Protein AF-A0A7J2NTS2-F1 (afdb_monomer_lite)

pLDDT: mean 82.03, std 22.34, range [27.05, 97.88]

Foldseek 3Di:
DAPQVLLVQCLVQVVVVPVVSNCVSFAAKDWALWKWKAAFQKIWTATNWPCSVPPDPVFDDDQQWTFDDPVRLVPGDGDMDGNVVAPADDFAALVCQLVGVNLCRRHPPCSNVSSVSLVVVLCVPPVDRTAEGEHEDDGDNGIIMAIWMFHHNPPHTYTYSDDPVPCVCVVPPPPPDDDDDPDPDDPDDDDD

Radius of gyration: 16.97 Å; chains: 1; bounding box: 33×40×47 Å

Secondary structure (DSSP, 8-state):
--HHHHHHHHHHHHHHT-HHHHHHHHSS-EEEEEEEEEEETEEEEETT-HHHHT--TT--EETTEEE--HHHHHH--SEEEEGGGS--SSBPPHHHHHT-HHHHHHHGGGHHHHHHHHHHHHHHHH--S---EEE-PPPEEEEEEEEEEE--STT--EEES---TTGGGTTSSS-TT---------------

Sequence (192 aa):
MTARQIVEKRLEAVASGNEQLINGWLLNYFYTPDAVAYSGDEIKIVPNCKLLIDIDSDAELDRWGMVLTEEQYKQLEGKTFQRADLSINKGHTKQEAKGHPVWQAELGDLLGLCTEMVFAEGKRGYGSEKAMSICLGKRQEKPMLHAFVLGGLGGGSGLFDKCNLDSINIYSEQYDDLNYFDNEAYLVGAIS

Structure (mmCIF, N/CA/C/O backbone):
data_AF-A0A7J2NTS2-F1
#
_entry.id   AF-A0A7J2NTS2-F1
#
loop_
_atom_site.group_PDB
_atom_site.id
_atom_site.type_symbol
_atom_site.label_atom_id
_atom_site.label_alt_id
_atom_site.label_comp_id
_atom_site.label_asym_id
_atom_site.label_entity_id
_atom_site.label_seq_id
_atom_site.pdbx_PDB_ins_code
_atom_site.Cartn_x
_atom_site.Cartn_y
_atom_site.Cartn_z
_atom_site.occupancy
_atom_site.B_iso_or_equiv
_atom_site.auth_seq_id
_atom_site.auth_comp_id
_atom_site.auth_asym_id
_atom_site.auth_atom_id
_atom_site.pdbx_PDB_model_num
ATOM 1 N N . MET A 1 1 ? -0.591 -13.627 -1.753 1.00 90.19 1 MET A N 1
ATOM 2 C CA . MET A 1 1 ? 0.713 -12.967 -1.976 1.00 90.19 1 MET A CA 1
ATOM 3 C C . MET A 1 1 ? 0.597 -11.550 -1.462 1.00 90.19 1 MET A C 1
ATOM 5 O O . MET A 1 1 ? -0.408 -10.922 -1.769 1.00 90.19 1 MET A O 1
ATOM 9 N N . THR A 1 2 ? 1.561 -11.071 -0.682 1.00 94.81 2 THR A N 1
ATOM 10 C CA . THR A 1 2 ? 1.606 -9.660 -0.262 1.00 94.81 2 THR A CA 1
ATOM 11 C C . THR A 1 2 ? 1.860 -8.748 -1.466 1.00 94.81 2 THR A C 1
ATOM 13 O O . THR A 1 2 ? 2.353 -9.200 -2.505 1.00 94.81 2 THR A O 1
ATOM 16 N N . ALA A 1 3 ? 1.571 -7.457 -1.332 1.00 93.88 3 ALA A N 1
ATOM 17 C CA . ALA A 1 3 ? 1.871 -6.425 -2.315 1.00 93.88 3 ALA A CA 1
ATOM 18 C C . ALA A 1 3 ? 3.355 -6.454 -2.684 1.00 93.88 3 ALA A C 1
ATOM 20 O O . ALA A 1 3 ? 3.706 -6.399 -3.863 1.00 93.88 3 ALA A O 1
ATOM 21 N N . ARG A 1 4 ? 4.225 -6.654 -1.686 1.00 96.12 4 ARG A N 1
ATOM 22 C CA . ARG A 1 4 ? 5.660 -6.851 -1.893 1.00 96.12 4 ARG A CA 1
ATOM 23 C C . ARG A 1 4 ? 5.958 -8.029 -2.830 1.00 96.12 4 ARG A C 1
ATOM 25 O O . ARG A 1 4 ? 6.654 -7.843 -3.822 1.00 96.12 4 ARG A O 1
ATOM 32 N N . GLN A 1 5 ? 5.399 -9.210 -2.560 1.00 96.88 5 GLN A N 1
ATOM 33 C CA . GLN A 1 5 ? 5.611 -10.406 -3.390 1.00 96.88 5 GLN A CA 1
ATOM 34 C C . GLN A 1 5 ? 5.082 -10.224 -4.820 1.00 96.88 5 GLN A C 1
ATOM 36 O O . GLN A 1 5 ? 5.680 -10.705 -5.780 1.00 96.88 5 GLN A O 1
ATOM 41 N N . ILE A 1 6 ? 3.967 -9.510 -4.984 1.00 95.75 6 ILE A N 1
ATOM 42 C CA . ILE A 1 6 ? 3.424 -9.198 -6.312 1.00 95.75 6 ILE A CA 1
ATOM 43 C C . ILE A 1 6 ? 4.356 -8.241 -7.064 1.00 95.75 6 ILE A C 1
ATOM 45 O O . ILE A 1 6 ? 4.599 -8.428 -8.255 1.00 95.75 6 ILE A O 1
ATOM 49 N N . VAL A 1 7 ? 4.918 -7.239 -6.384 1.00 95.88 7 VAL A N 1
ATOM 50 C CA . VAL A 1 7 ? 5.919 -6.337 -6.972 1.00 95.88 7 VAL A CA 1
ATOM 51 C C . VAL A 1 7 ? 7.176 -7.099 -7.395 1.00 95.88 7 VAL A C 1
ATOM 53 O O . VAL A 1 7 ? 7.673 -6.854 -8.491 1.00 95.88 7 VAL A O 1
ATOM 56 N N . GLU A 1 8 ? 7.653 -8.058 -6.600 1.00 97.50 8 GLU A N 1
ATOM 57 C CA . GLU A 1 8 ? 8.767 -8.939 -6.989 1.00 97.50 8 GLU A CA 1
ATOM 58 C C . GLU A 1 8 ? 8.446 -9.694 -8.289 1.00 97.50 8 GLU A C 1
ATOM 60 O O . GLU A 1 8 ? 9.237 -9.664 -9.231 1.00 97.50 8 GLU A O 1
ATOM 65 N N . LYS A 1 9 ? 7.240 -10.268 -8.408 1.00 97.06 9 LYS A N 1
ATOM 66 C CA . LYS A 1 9 ? 6.790 -10.948 -9.636 1.00 97.06 9 LYS A CA 1
ATOM 67 C C . LYS A 1 9 ? 6.688 -10.015 -10.841 1.00 97.06 9 LYS A C 1
ATOM 69 O O . LYS A 1 9 ? 7.057 -10.407 -11.946 1.00 97.06 9 LYS A O 1
ATOM 74 N N . ARG A 1 10 ? 6.234 -8.773 -10.647 1.00 95.50 10 ARG A N 1
ATOM 75 C CA . ARG A 1 10 ? 6.209 -7.750 -11.708 1.00 95.50 10 ARG A CA 1
ATOM 76 C C . ARG A 1 10 ? 7.619 -7.409 -12.191 1.00 95.50 10 ARG A C 1
ATOM 78 O O . ARG A 1 10 ? 7.845 -7.354 -13.397 1.00 95.50 10 ARG A O 1
ATOM 85 N N . LEU A 1 11 ? 8.565 -7.235 -11.268 1.00 96.31 11 LEU A N 1
ATOM 86 C CA . LEU A 1 11 ? 9.967 -6.965 -11.599 1.00 96.31 11 LEU A CA 1
ATOM 87 C C . LEU A 1 11 ? 10.600 -8.139 -12.363 1.00 96.31 11 LEU A C 1
ATOM 89 O O . LEU A 1 11 ? 11.250 -7.916 -13.384 1.00 96.31 11 LEU A O 1
ATOM 93 N N . GLU A 1 12 ? 10.363 -9.379 -11.924 1.00 97.31 12 GLU A N 1
ATOM 94 C CA . GLU A 1 12 ? 10.791 -10.595 -12.634 1.00 97.31 12 GLU A CA 1
ATOM 95 C C . GLU A 1 12 ? 10.201 -10.666 -14.053 1.00 97.31 12 GLU A C 1
ATOM 97 O O . GLU A 1 12 ? 10.915 -10.969 -15.011 1.00 97.31 12 GLU A O 1
ATOM 102 N N . ALA A 1 13 ? 8.910 -10.350 -14.208 1.00 95.94 13 ALA A N 1
ATOM 103 C CA . ALA A 1 13 ? 8.236 -10.357 -15.501 1.00 95.94 13 ALA A CA 1
ATOM 104 C C . ALA A 1 13 ? 8.860 -9.343 -16.471 1.00 95.94 13 ALA A C 1
ATOM 106 O O . ALA A 1 13 ? 9.196 -9.713 -17.597 1.00 95.94 13 ALA 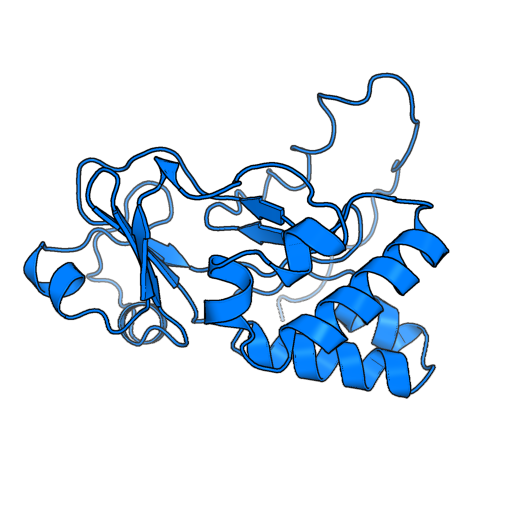A O 1
ATOM 107 N N . VAL A 1 14 ? 9.094 -8.102 -16.030 1.00 94.00 14 VAL A N 1
ATOM 108 C CA . VAL A 1 14 ? 9.755 -7.066 -16.846 1.00 94.00 14 VAL A CA 1
ATOM 109 C C . VAL A 1 14 ? 11.179 -7.473 -17.212 1.00 94.00 14 VAL A C 1
ATOM 111 O O . VAL A 1 14 ? 11.560 -7.380 -18.378 1.00 94.00 14 VAL A O 1
ATOM 114 N N . ALA A 1 15 ? 11.947 -8.005 -16.258 1.00 95.81 15 ALA A N 1
ATOM 115 C CA . ALA A 1 15 ? 13.311 -8.467 -16.510 1.00 95.81 15 ALA A CA 1
ATOM 116 C C . ALA A 1 15 ? 13.383 -9.621 -17.529 1.00 95.81 15 ALA A C 1
ATOM 118 O O . ALA A 1 15 ? 14.396 -9.774 -18.209 1.00 95.81 15 ALA A O 1
ATOM 119 N N . SER A 1 16 ? 12.319 -10.421 -17.660 1.00 96.81 16 SER A N 1
ATOM 120 C CA . SER A 1 16 ? 12.264 -11.526 -18.624 1.00 96.81 16 SER A CA 1
ATOM 121 C C . SER A 1 16 ? 12.100 -11.079 -20.082 1.00 96.81 16 SER A C 1
ATOM 123 O O . SER A 1 16 ? 12.388 -11.860 -20.988 1.00 96.81 16 SER A O 1
ATOM 125 N N . GLY A 1 17 ? 11.587 -9.865 -20.325 1.00 94.25 17 GLY A N 1
ATOM 126 C CA . GLY A 1 17 ? 11.215 -9.388 -21.663 1.00 94.25 17 GLY A CA 1
ATOM 127 C C . GLY A 1 17 ? 10.057 -10.158 -22.320 1.00 94.25 17 GLY A C 1
ATOM 128 O O . GLY A 1 17 ? 9.757 -9.935 -23.492 1.00 94.25 17 GLY A O 1
ATOM 129 N N . ASN A 1 18 ? 9.403 -11.077 -21.603 1.00 96.06 18 ASN A N 1
ATOM 130 C CA . ASN A 1 18 ? 8.262 -11.825 -22.114 1.00 96.06 18 ASN A CA 1
ATOM 131 C C . ASN A 1 18 ? 6.985 -10.987 -21.975 1.00 96.06 18 ASN A C 1
ATOM 133 O O . ASN A 1 18 ? 6.404 -10.904 -20.895 1.00 96.06 18 ASN A O 1
ATOM 137 N N . GLU A 1 19 ? 6.522 -10.411 -23.084 1.00 92.81 19 GLU A N 1
ATOM 138 C CA . GLU A 1 19 ? 5.346 -9.529 -23.119 1.00 92.81 19 GLU A CA 1
ATOM 139 C C . GLU A 1 19 ? 4.067 -10.179 -22.556 1.00 92.81 19 GLU A C 1
ATOM 141 O O . GLU A 1 19 ? 3.253 -9.499 -21.934 1.00 92.81 19 GLU A O 1
ATOM 146 N N . GLN A 1 20 ? 3.887 -11.500 -22.684 1.00 93.25 20 GLN A N 1
ATOM 147 C CA . GLN A 1 20 ? 2.733 -12.182 -22.085 1.00 93.25 20 GLN A CA 1
ATOM 148 C C . GLN A 1 20 ? 2.808 -12.177 -20.552 1.00 93.25 20 GLN A C 1
ATOM 150 O O . GLN A 1 20 ? 1.804 -11.916 -19.888 1.00 93.25 20 GLN A O 1
ATOM 155 N N . LEU A 1 21 ? 3.991 -12.439 -19.985 1.00 94.31 21 LEU A N 1
ATOM 156 C CA . LEU A 1 21 ? 4.201 -12.369 -18.536 1.00 94.31 21 LEU A CA 1
ATOM 157 C C . LEU A 1 21 ? 4.102 -10.930 -18.034 1.00 94.31 21 LEU A C 1
ATOM 159 O O . LEU A 1 21 ? 3.468 -10.693 -17.009 1.00 94.31 21 LEU A O 1
ATOM 163 N N . ILE A 1 22 ? 4.688 -9.979 -18.761 1.00 91.44 22 ILE A N 1
ATOM 164 C CA . ILE A 1 22 ? 4.617 -8.553 -18.432 1.00 91.44 22 ILE A CA 1
ATOM 165 C C . ILE A 1 22 ? 3.153 -8.129 -18.345 1.00 91.44 22 ILE A C 1
ATOM 167 O O . ILE A 1 22 ? 2.716 -7.666 -17.295 1.00 91.44 22 ILE A O 1
ATOM 171 N N . ASN A 1 23 ? 2.359 -8.383 -19.384 1.00 89.62 23 ASN A N 1
ATOM 172 C CA . ASN A 1 23 ? 0.942 -8.029 -19.383 1.00 89.62 23 ASN A CA 1
ATOM 173 C C . ASN A 1 23 ? 0.166 -8.752 -18.272 1.00 89.62 23 ASN A C 1
ATOM 175 O O . ASN A 1 23 ? -0.609 -8.120 -17.554 1.00 89.62 23 ASN A O 1
ATOM 179 N N . GLY A 1 24 ? 0.426 -10.046 -18.066 1.00 91.06 24 GLY A N 1
ATOM 180 C CA . GLY A 1 24 ? -0.227 -10.838 -17.022 1.00 91.06 24 GLY A CA 1
ATOM 181 C C . GLY A 1 24 ? 0.040 -10.340 -15.597 1.00 91.06 24 GLY A C 1
ATOM 182 O O . GLY A 1 24 ? -0.842 -10.425 -14.747 1.00 91.06 24 GLY A O 1
ATOM 183 N N . TRP A 1 25 ? 1.219 -9.787 -15.313 1.00 93.00 25 TRP A N 1
ATOM 184 C CA . TRP A 1 25 ? 1.552 -9.293 -13.972 1.00 93.00 25 TRP A CA 1
ATOM 185 C C . TRP A 1 25 ? 1.306 -7.796 -13.789 1.00 93.00 25 TRP A C 1
ATOM 187 O O . TRP A 1 25 ? 0.963 -7.361 -12.686 1.00 93.00 25 TRP A O 1
ATOM 197 N N . LEU A 1 26 ? 1.487 -6.992 -14.837 1.00 89.50 26 LEU A N 1
ATOM 198 C CA . LEU A 1 26 ? 1.427 -5.536 -14.740 1.00 89.50 26 LEU A CA 1
ATOM 199 C C . LEU A 1 26 ? 0.027 -4.983 -15.000 1.00 89.50 26 LEU A C 1
ATOM 201 O O . LEU A 1 26 ? -0.277 -3.927 -14.459 1.00 89.50 26 LEU A O 1
ATOM 205 N N . LEU A 1 27 ? -0.832 -5.654 -15.774 1.00 87.50 27 LEU A N 1
ATOM 206 C CA . LEU A 1 27 ? -2.171 -5.138 -16.104 1.00 87.50 27 LEU A CA 1
ATOM 207 C C . LEU A 1 27 ? -3.283 -5.676 -15.194 1.00 87.50 27 LEU A C 1
ATOM 209 O O . LEU A 1 27 ? -4.383 -5.133 -15.198 1.00 87.50 27 LEU A O 1
ATOM 213 N N . ASN A 1 28 ? -2.991 -6.689 -14.377 1.00 88.56 28 ASN A N 1
ATOM 214 C CA . ASN A 1 28 ? -3.965 -7.308 -13.481 1.00 88.56 28 ASN A CA 1
ATOM 215 C C . ASN A 1 28 ? -4.009 -6.678 -12.083 1.00 88.56 28 ASN A C 1
ATOM 217 O O . ASN A 1 28 ? -3.045 -6.067 -11.606 1.00 88.56 28 ASN A O 1
ATOM 221 N N . TYR A 1 29 ? -5.148 -6.894 -11.426 1.00 89.12 29 TYR A N 1
ATOM 222 C CA . TYR A 1 29 ? -5.414 -6.547 -10.033 1.00 89.12 29 TYR A CA 1
ATOM 223 C C . TYR A 1 29 ? -5.202 -7.769 -9.146 1.00 89.12 29 TYR A C 1
ATOM 225 O O . TYR A 1 29 ? -5.570 -8.885 -9.511 1.00 89.12 29 TYR A O 1
ATOM 233 N N . PHE A 1 30 ? -4.641 -7.548 -7.962 1.00 88.88 30 PHE A N 1
ATOM 234 C CA . PHE A 1 30 ? -4.355 -8.617 -7.017 1.00 88.88 30 PHE A CA 1
ATOM 235 C C . PHE A 1 30 ? -4.860 -8.238 -5.632 1.00 88.88 30 PHE A C 1
ATOM 237 O O . PHE A 1 30 ? -4.392 -7.265 -5.043 1.00 88.88 30 PHE A O 1
ATOM 244 N N . TYR A 1 31 ? -5.785 -9.035 -5.104 1.00 88.75 31 TYR A N 1
ATOM 245 C CA . TYR A 1 31 ? -6.101 -9.015 -3.681 1.00 88.75 31 TYR A CA 1
ATOM 246 C C . TYR A 1 31 ? -4.889 -9.515 -2.896 1.00 88.75 31 TYR A C 1
ATOM 248 O O . TYR A 1 31 ? -4.281 -10.532 -3.255 1.00 88.75 31 TYR A O 1
ATOM 256 N N . THR A 1 32 ? -4.531 -8.801 -1.835 1.00 91.88 32 THR A N 1
ATOM 257 C CA . THR A 1 32 ? -3.401 -9.153 -0.977 1.00 91.88 32 THR A CA 1
ATOM 258 C C . THR A 1 32 ? -3.903 -9.455 0.437 1.00 91.88 32 THR A C 1
ATOM 260 O O . THR A 1 32 ? -4.980 -9.003 0.824 1.00 91.88 32 THR A O 1
ATOM 263 N N . PRO A 1 33 ? -3.160 -10.253 1.227 1.00 93.62 33 PRO A N 1
ATOM 264 C CA . PRO A 1 33 ? -3.434 -10.393 2.648 1.00 93.62 33 PRO A CA 1
ATOM 265 C C . PRO A 1 33 ? -2.994 -9.151 3.437 1.00 93.62 33 PRO A C 1
ATOM 267 O O . PRO A 1 33 ? -3.149 -9.129 4.653 1.00 93.62 33 PRO A O 1
ATOM 270 N N . ASP A 1 34 ? -2.404 -8.140 2.793 1.00 95.31 34 ASP A N 1
ATOM 271 C CA . ASP A 1 34 ? -2.112 -6.874 3.455 1.00 95.31 34 ASP A CA 1
ATOM 272 C C . ASP A 1 34 ? -3.421 -6.123 3.662 1.00 95.31 34 ASP A C 1
ATOM 274 O O . ASP A 1 34 ? -4.382 -6.266 2.900 1.00 95.31 34 ASP A O 1
ATOM 278 N N . ALA A 1 35 ? -3.470 -5.332 4.719 1.00 94.38 35 ALA A N 1
ATOM 279 C CA . ALA A 1 35 ? -4.679 -4.647 5.108 1.00 94.38 35 ALA A CA 1
ATOM 280 C C . ALA A 1 35 ? -4.405 -3.197 5.471 1.00 94.38 35 ALA A C 1
ATOM 282 O O . ALA A 1 35 ? -3.318 -2.814 5.910 1.00 94.38 35 ALA A O 1
ATOM 283 N N . VAL A 1 36 ? -5.459 -2.404 5.367 1.00 95.31 36 VAL A N 1
ATOM 284 C CA . VAL A 1 36 ? -5.548 -1.110 6.016 1.00 95.31 36 VAL A CA 1
ATOM 285 C C . VAL A 1 36 ? -6.620 -1.168 7.084 1.00 95.31 36 VAL A C 1
ATOM 287 O O . VAL A 1 36 ? -7.748 -1.588 6.838 1.00 95.31 36 VAL A O 1
ATOM 290 N N . ALA A 1 37 ? -6.257 -0.740 8.283 1.00 95.75 37 ALA A N 1
ATOM 291 C CA . ALA A 1 37 ? -7.185 -0.559 9.374 1.00 95.75 37 ALA A CA 1
ATOM 292 C C . ALA A 1 37 ? -7.426 0.928 9.630 1.00 95.75 37 ALA A C 1
ATOM 294 O O . ALA A 1 37 ? -6.521 1.753 9.507 1.00 95.75 37 ALA A O 1
ATOM 295 N N . TYR A 1 38 ? -8.647 1.258 10.021 1.00 94.81 38 TYR A N 1
ATOM 296 C CA . TYR A 1 38 ? -9.083 2.605 10.361 1.00 94.81 38 TYR A CA 1
ATOM 297 C C . TYR A 1 38 ? -9.508 2.658 11.817 1.00 94.81 38 TYR A C 1
ATOM 299 O O . TYR A 1 38 ? -10.114 1.702 12.284 1.00 94.81 38 TYR A O 1
ATOM 307 N N . SER A 1 39 ? -9.251 3.775 12.496 1.00 95.25 39 SER A N 1
ATOM 308 C CA . SER A 1 39 ? -9.925 4.160 13.741 1.00 95.25 39 SER A CA 1
ATOM 309 C C . SER A 1 39 ? -9.968 5.688 13.826 1.00 95.25 39 SER A C 1
ATOM 311 O O . SER A 1 39 ? -8.954 6.351 14.058 1.00 95.25 39 SER A O 1
ATOM 313 N N . GLY A 1 40 ? -11.127 6.281 13.524 1.00 94.44 40 GLY A N 1
ATOM 314 C CA . GLY A 1 40 ? -11.248 7.723 13.326 1.00 94.44 40 GLY A CA 1
ATOM 315 C C . GLY A 1 40 ? -10.365 8.208 12.170 1.00 94.44 40 GLY A C 1
ATOM 316 O O . GLY A 1 40 ? -10.490 7.744 11.033 1.00 94.44 40 GLY A O 1
ATOM 317 N N . ASP A 1 41 ? -9.475 9.160 12.461 1.00 95.19 41 ASP A N 1
ATOM 318 C CA . ASP A 1 41 ? -8.509 9.710 11.497 1.00 95.19 41 ASP A CA 1
ATOM 319 C C . ASP A 1 41 ? -7.195 8.926 11.430 1.00 95.19 41 ASP A C 1
ATOM 321 O O . ASP A 1 41 ? -6.367 9.178 10.548 1.00 95.19 41 ASP A O 1
ATOM 325 N N . GLU A 1 42 ? -7.026 7.943 12.313 1.00 96.31 42 GLU A N 1
ATOM 326 C CA . GLU A 1 42 ? -5.882 7.051 12.301 1.00 96.31 42 GLU A CA 1
ATOM 327 C C . GLU A 1 42 ? -6.041 5.980 11.215 1.00 96.31 42 GLU A C 1
ATOM 329 O O . GLU A 1 42 ? -7.119 5.417 10.995 1.00 96.31 42 GLU A O 1
ATOM 334 N N . ILE A 1 43 ? -4.941 5.722 10.514 1.00 96.12 43 ILE A N 1
ATOM 335 C CA . ILE A 1 43 ? -4.813 4.683 9.501 1.00 96.12 43 ILE A CA 1
ATOM 336 C C . ILE A 1 43 ? -3.635 3.807 9.893 1.00 96.12 43 ILE A C 1
ATOM 338 O O . ILE A 1 43 ? -2.527 4.310 10.073 1.00 96.12 43 ILE A O 1
ATOM 342 N N . LYS A 1 44 ? -3.840 2.497 9.953 1.00 97.25 44 LYS A N 1
ATOM 343 C CA . LYS A 1 44 ? -2.772 1.528 10.174 1.00 97.25 44 LYS A CA 1
ATOM 344 C C . LYS A 1 44 ? -2.621 0.634 8.956 1.00 97.25 44 LYS A C 1
ATOM 346 O O . LYS A 1 44 ? -3.583 0.035 8.495 1.00 97.25 44 LYS A O 1
ATOM 351 N N . ILE A 1 45 ? -1.402 0.548 8.450 1.00 96.69 45 ILE A N 1
ATOM 352 C CA . ILE A 1 45 ? -1.019 -0.314 7.336 1.00 96.69 45 ILE A CA 1
ATOM 353 C C . ILE A 1 45 ? -0.440 -1.600 7.913 1.00 96.69 45 ILE A C 1
ATOM 355 O O . ILE A 1 45 ? 0.547 -1.538 8.650 1.00 96.69 45 ILE A O 1
ATOM 359 N N . VAL A 1 46 ? -1.076 -2.732 7.618 1.00 96.81 46 VAL A N 1
ATOM 360 C CA . VAL A 1 46 ? -0.843 -4.038 8.247 1.00 96.81 46 VAL A CA 1
ATOM 361 C C . VAL A 1 46 ? -0.451 -5.053 7.168 1.00 96.81 46 VAL A C 1
ATOM 363 O O . VAL A 1 46 ? -1.329 -5.698 6.586 1.00 96.81 46 VAL A O 1
ATOM 366 N N . PRO A 1 47 ? 0.851 -5.212 6.881 1.00 94.88 47 PRO A N 1
ATOM 367 C CA . PRO A 1 47 ? 1.322 -6.217 5.938 1.00 94.88 47 PRO A CA 1
ATOM 368 C C . PRO A 1 47 ? 0.974 -7.628 6.417 1.00 94.88 47 PRO A C 1
ATOM 370 O O . PRO A 1 47 ? 1.100 -7.928 7.604 1.00 94.88 47 PRO A O 1
ATOM 373 N N . ASN A 1 48 ? 0.582 -8.506 5.494 1.00 95.62 48 ASN A N 1
ATOM 374 C CA . ASN A 1 48 ? 0.273 -9.913 5.757 1.00 95.62 48 ASN A CA 1
ATOM 375 C C . ASN A 1 48 ? -0.637 -10.119 6.990 1.00 95.62 48 ASN A C 1
ATOM 377 O O . ASN A 1 48 ? -0.312 -10.863 7.920 1.00 95.62 48 ASN A O 1
ATOM 381 N N . CYS A 1 49 ? -1.765 -9.413 7.011 1.00 95.50 49 CYS A N 1
ATOM 382 C CA . CYS A 1 49 ? -2.683 -9.338 8.133 1.00 95.50 49 CYS A CA 1
ATOM 383 C C . CYS A 1 49 ? -3.309 -10.700 8.455 1.00 95.50 49 CYS A C 1
ATOM 385 O O . CYS A 1 49 ? -4.166 -11.210 7.732 1.00 95.50 49 CYS A O 1
ATOM 387 N N . LYS A 1 50 ? -2.934 -11.261 9.609 1.00 94.69 50 LYS A N 1
ATOM 388 C CA . LYS A 1 50 ? -3.435 -12.559 10.073 1.00 94.69 50 LYS A CA 1
ATOM 389 C C . LYS A 1 50 ? -4.955 -12.590 10.250 1.00 94.69 50 LYS A C 1
ATOM 391 O O . LYS A 1 50 ? -5.570 -13.576 9.875 1.00 94.69 50 LYS A O 1
ATOM 396 N N . LEU A 1 51 ? -5.564 -11.508 10.745 1.00 92.81 51 LEU A N 1
ATOM 397 C CA . LEU A 1 51 ? -7.023 -11.436 10.904 1.00 92.81 51 LEU A CA 1
ATOM 398 C C . LEU A 1 51 ? -7.773 -11.513 9.568 1.00 92.81 51 LEU A C 1
ATOM 400 O O . LEU A 1 51 ? -8.873 -12.045 9.525 1.00 92.81 51 LEU A O 1
ATOM 404 N N . LEU A 1 52 ? -7.187 -10.992 8.487 1.00 90.25 52 LEU A N 1
ATOM 405 C CA . LEU A 1 52 ? -7.781 -11.091 7.157 1.00 90.25 52 LEU A CA 1
ATOM 406 C C . LEU A 1 52 ? -7.608 -12.499 6.567 1.00 90.25 52 LEU A C 1
ATOM 408 O O . LEU A 1 52 ? -8.509 -13.001 5.905 1.00 90.25 52 LEU A O 1
ATOM 412 N N . ILE A 1 53 ? -6.454 -13.130 6.805 1.00 92.25 53 ILE A N 1
ATOM 413 C CA . ILE A 1 53 ? -6.160 -14.498 6.349 1.00 92.25 53 ILE A CA 1
ATOM 414 C C . ILE A 1 53 ? -7.055 -15.520 7.056 1.00 92.25 53 ILE A C 1
ATOM 416 O O . ILE A 1 53 ? -7.558 -16.438 6.415 1.00 92.25 53 ILE A O 1
ATOM 420 N N . ASP A 1 54 ? -7.240 -15.349 8.364 1.00 92.25 54 ASP A N 1
ATOM 421 C CA . ASP A 1 54 ? -7.978 -16.273 9.225 1.00 92.25 54 ASP A CA 1
ATOM 422 C C . ASP A 1 54 ? -9.467 -15.883 9.352 1.00 92.25 54 ASP A C 1
ATOM 424 O O . ASP A 1 54 ? -10.132 -16.323 10.287 1.00 92.25 54 ASP A O 1
ATOM 428 N N . ILE A 1 55 ? -9.990 -15.037 8.452 1.00 88.56 55 ILE A N 1
ATOM 429 C CA . ILE A 1 55 ? -11.390 -14.602 8.496 1.00 88.56 55 ILE A CA 1
ATOM 430 C C . ILE A 1 55 ? -12.335 -15.802 8.362 1.00 88.56 55 ILE A C 1
ATOM 432 O O . ILE A 1 55 ? -12.158 -16.664 7.498 1.00 88.56 55 ILE A O 1
ATOM 436 N N . ASP A 1 56 ? -13.356 -15.845 9.211 1.00 89.56 56 ASP A N 1
ATOM 437 C CA . ASP A 1 56 ? -14.347 -16.915 9.251 1.00 89.56 56 ASP A CA 1
ATOM 438 C C . ASP A 1 56 ? -15.779 -16.375 9.095 1.00 89.56 56 ASP A C 1
ATOM 440 O O . ASP A 1 56 ? -16.003 -15.192 8.827 1.00 89.56 56 ASP A O 1
ATOM 444 N N . SER A 1 57 ? -16.766 -17.267 9.207 1.00 89.19 57 SER A N 1
ATOM 445 C CA . SER A 1 57 ? -18.184 -16.924 9.058 1.00 89.19 57 SER A CA 1
ATOM 446 C C . SER A 1 57 ? -18.751 -16.069 10.190 1.00 89.19 57 SER A C 1
ATOM 448 O O . SER A 1 57 ? -19.846 -15.533 10.027 1.00 89.19 57 SER A O 1
ATOM 450 N N . ASP A 1 58 ? -18.048 -15.961 11.318 1.00 89.75 58 ASP A N 1
ATOM 451 C CA . ASP A 1 58 ? -18.509 -15.232 12.499 1.00 89.75 58 ASP A CA 1
ATOM 452 C C . ASP A 1 58 ? -18.028 -13.770 12.487 1.00 89.75 58 ASP A C 1
ATOM 454 O O . ASP A 1 58 ? -18.471 -12.957 13.304 1.00 89.75 58 ASP A O 1
ATOM 458 N N . ALA A 1 59 ? -17.150 -13.407 11.546 1.00 89.12 59 ALA A N 1
ATOM 459 C CA . ALA A 1 59 ? -16.678 -12.042 11.365 1.00 89.12 59 ALA A CA 1
ATOM 460 C C . ALA A 1 59 ? -17.824 -11.077 11.007 1.00 89.12 59 ALA A C 1
ATOM 462 O O . ALA A 1 59 ? -18.557 -11.263 10.033 1.00 89.12 59 ALA A O 1
ATOM 463 N N . GLU A 1 60 ? -17.945 -9.983 11.765 1.00 92.50 60 GLU A N 1
ATOM 464 C CA . GLU A 1 60 ? -18.873 -8.899 11.439 1.00 92.50 60 GLU A CA 1
ATOM 465 C C . GLU A 1 60 ? -18.321 -8.086 10.261 1.00 92.50 60 GLU A C 1
ATOM 467 O O . GLU A 1 60 ? -17.238 -7.500 10.343 1.00 92.50 60 GLU A O 1
ATOM 472 N N . LEU A 1 61 ? -19.077 -8.031 9.164 1.00 89.06 61 LEU A N 1
ATOM 473 C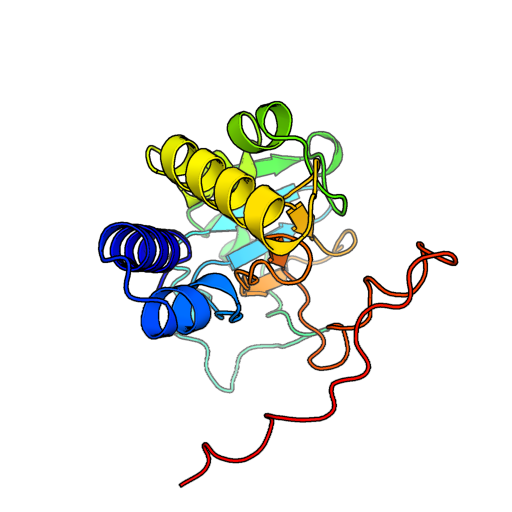 CA . LEU A 1 61 ? -18.724 -7.272 7.967 1.00 89.06 61 LEU A CA 1
ATOM 474 C C . LEU A 1 61 ? -19.628 -6.044 7.813 1.00 89.06 61 LEU A C 1
ATOM 476 O O . LEU A 1 61 ? -20.852 -6.156 7.852 1.00 89.06 61 LEU A O 1
ATOM 480 N N . ASP A 1 62 ? -19.030 -4.884 7.548 1.00 84.81 62 ASP A N 1
ATOM 481 C CA . ASP A 1 62 ? -19.732 -3.663 7.144 1.00 84.81 62 ASP A CA 1
ATOM 482 C C . ASP A 1 62 ? -18.982 -3.000 5.983 1.00 84.81 62 ASP A C 1
ATOM 484 O O . ASP A 1 62 ? -17.760 -2.887 6.001 1.00 84.81 62 ASP A O 1
ATOM 488 N N . ARG A 1 63 ? -19.707 -2.562 4.946 1.00 79.88 63 ARG A N 1
ATOM 489 C CA . ARG A 1 63 ? -19.158 -1.855 3.765 1.00 79.88 63 ARG A CA 1
ATOM 490 C C . ARG A 1 63 ? -17.841 -2.445 3.231 1.00 79.88 63 ARG A C 1
ATOM 492 O O . ARG A 1 63 ? -16.913 -1.691 2.926 1.00 79.88 63 ARG A O 1
ATOM 499 N N . TRP A 1 64 ? -17.800 -3.770 3.072 1.00 80.31 64 TRP A N 1
ATOM 500 C CA . TRP A 1 64 ? -16.659 -4.524 2.523 1.00 80.31 64 TRP A CA 1
ATOM 501 C C . TRP A 1 64 ? -15.415 -4.587 3.423 1.00 80.31 64 TRP A C 1
ATOM 503 O O . TRP A 1 64 ? -14.362 -5.030 2.972 1.00 80.31 64 TRP A O 1
ATOM 513 N N . GLY A 1 65 ? -15.532 -4.162 4.679 1.00 87.38 65 GLY A N 1
ATOM 514 C CA . GLY A 1 65 ? -14.508 -4.310 5.703 1.00 87.38 65 GLY A CA 1
ATOM 515 C C . GLY A 1 65 ? -15.001 -5.151 6.874 1.00 87.38 65 GLY A C 1
ATOM 516 O O . GLY A 1 65 ? -16.202 -5.279 7.105 1.00 87.38 65 GLY A O 1
ATOM 517 N N . MET A 1 66 ? -14.062 -5.705 7.628 1.00 92.69 66 MET A N 1
ATOM 518 C CA . MET A 1 66 ? -14.337 -6.374 8.893 1.00 92.69 66 MET A CA 1
ATOM 519 C C . MET A 1 66 ? -14.385 -5.337 10.013 1.00 92.69 66 MET A C 1
ATOM 521 O O . MET A 1 66 ? -13.458 -4.538 10.171 1.00 92.69 66 MET A O 1
ATOM 525 N N . VAL A 1 67 ? -15.464 -5.338 10.788 1.00 94.56 67 VAL A N 1
ATOM 526 C CA . VAL A 1 67 ? -15.595 -4.499 11.978 1.00 94.56 67 VAL A CA 1
ATOM 527 C C . VAL A 1 67 ? -14.671 -5.056 13.054 1.00 94.56 67 VAL A C 1
ATOM 529 O O . VAL A 1 67 ? -14.674 -6.250 13.344 1.00 94.56 67 VAL A O 1
ATOM 532 N N . LEU A 1 68 ? -13.855 -4.185 13.638 1.00 95.69 68 LEU A N 1
ATOM 533 C CA . LEU A 1 68 ? -12.939 -4.544 14.707 1.00 95.69 68 LEU A CA 1
ATOM 534 C C . LEU A 1 68 ? -13.434 -3.985 16.037 1.00 95.69 68 LEU A C 1
ATOM 536 O O . LEU A 1 68 ? -13.985 -2.888 16.131 1.00 95.69 68 LEU A O 1
ATOM 540 N N . THR A 1 69 ? -13.137 -4.712 17.104 1.00 95.62 69 THR A N 1
ATOM 541 C CA . THR A 1 69 ? -13.085 -4.127 18.441 1.00 95.62 69 THR A CA 1
ATOM 542 C C . THR A 1 69 ? -11.858 -3.217 18.569 1.00 95.62 69 THR A C 1
ATOM 544 O O . THR A 1 69 ? -10.845 -3.399 17.889 1.00 95.62 69 THR A O 1
ATOM 547 N N . GLU A 1 70 ? -11.911 -2.261 19.498 1.00 95.56 70 GLU A N 1
ATOM 548 C CA . GLU A 1 70 ? -10.759 -1.412 19.842 1.00 95.56 70 GLU A CA 1
ATOM 549 C C . GLU A 1 70 ? -9.520 -2.233 20.227 1.00 95.56 70 GLU A C 1
ATOM 551 O O . GLU A 1 70 ? -8.393 -1.863 19.903 1.00 95.56 70 GLU A O 1
ATOM 556 N N . GLU A 1 71 ? -9.721 -3.363 20.907 1.00 96.31 71 GLU A N 1
ATOM 557 C CA . GLU A 1 71 ? -8.630 -4.243 21.319 1.00 96.31 71 GLU A CA 1
ATOM 558 C C . GLU A 1 71 ? -7.988 -4.945 20.117 1.00 96.31 71 GLU A C 1
ATOM 560 O O . GLU A 1 71 ? -6.768 -4.899 19.968 1.00 96.31 71 GLU A O 1
ATOM 565 N N . GLN A 1 72 ? -8.795 -5.500 19.204 1.00 96.06 72 GLN A N 1
ATOM 566 C CA . GLN A 1 72 ? -8.284 -6.074 17.953 1.00 96.06 72 GLN A CA 1
ATOM 567 C C . GLN A 1 72 ? -7.494 -5.037 17.151 1.00 96.06 72 GLN A C 1
ATOM 569 O O . GLN A 1 72 ? -6.395 -5.334 16.693 1.00 96.06 72 GLN A O 1
ATOM 574 N N . TYR A 1 73 ? -8.001 -3.806 17.030 1.00 97.06 73 TYR A N 1
ATOM 575 C CA . TYR A 1 73 ? -7.307 -2.730 16.320 1.00 97.06 73 TYR A CA 1
ATOM 576 C C . TYR A 1 73 ? -5.948 -2.380 16.948 1.00 97.06 73 TYR A C 1
ATOM 578 O O . TYR A 1 73 ? -4.950 -2.206 16.238 1.00 97.06 73 TYR A O 1
ATOM 586 N N . LYS A 1 74 ? -5.877 -2.293 18.282 1.00 95.94 74 LYS A N 1
ATOM 587 C CA . LYS A 1 74 ? -4.627 -2.002 19.004 1.00 95.94 74 LYS A CA 1
ATOM 588 C C . LYS A 1 74 ? -3.588 -3.106 18.836 1.00 95.94 74 LYS A C 1
ATOM 590 O O . LYS A 1 74 ? -2.413 -2.784 18.688 1.00 95.94 74 LYS A O 1
ATOM 595 N N . GLN A 1 75 ? -4.025 -4.363 18.803 1.00 96.75 75 GLN A N 1
ATOM 596 C CA . GLN A 1 75 ? -3.161 -5.533 18.627 1.00 96.75 75 GLN A CA 1
ATOM 597 C C . GLN A 1 75 ? -2.627 -5.701 17.197 1.00 96.75 75 GLN A C 1
ATOM 599 O O . GLN A 1 75 ? -1.678 -6.451 16.994 1.00 96.75 75 GLN A O 1
ATOM 604 N N . LEU A 1 76 ? -3.193 -5.005 16.202 1.00 97.00 76 LEU A N 1
ATOM 605 C CA . LEU A 1 76 ? -2.664 -5.030 14.837 1.00 97.00 76 LEU A CA 1
ATOM 606 C C . LEU A 1 76 ? -1.220 -4.514 14.788 1.00 97.00 76 LEU A C 1
ATOM 608 O O . LEU A 1 76 ? -0.943 -3.375 15.186 1.00 97.00 76 LEU A O 1
ATOM 612 N N . GLU A 1 77 ? -0.335 -5.317 14.202 1.00 96.00 77 GLU A N 1
ATOM 613 C CA . GLU A 1 77 ? 1.062 -4.974 13.950 1.00 96.00 77 GLU A CA 1
ATOM 614 C C . GLU A 1 77 ? 1.202 -4.284 12.594 1.00 96.00 77 GLU A C 1
ATOM 616 O O . GLU A 1 77 ? 0.948 -4.864 11.543 1.00 96.00 77 GLU A O 1
ATOM 621 N N . GLY A 1 78 ? 1.591 -3.015 12.604 1.00 95.50 78 GLY A N 1
ATOM 622 C CA . GLY A 1 78 ? 1.631 -2.233 11.383 1.00 95.50 78 GLY A CA 1
ATOM 623 C C . GLY A 1 78 ? 2.079 -0.806 11.622 1.00 95.50 78 GLY A C 1
ATOM 624 O O . GLY A 1 78 ? 2.192 -0.351 12.763 1.00 95.50 78 GLY A O 1
ATOM 625 N N . LYS A 1 79 ? 2.334 -0.085 10.532 1.00 97.56 79 LYS A N 1
ATOM 626 C CA . LYS A 1 79 ? 2.714 1.322 10.620 1.00 97.56 79 LYS A CA 1
ATOM 627 C C . LYS A 1 79 ? 1.468 2.197 10.656 1.00 97.56 79 LYS A C 1
ATOM 629 O O . LYS A 1 79 ? 0.610 2.099 9.783 1.00 97.56 79 LYS A O 1
ATOM 634 N N . THR A 1 80 ? 1.410 3.063 11.658 1.00 97.88 80 THR A N 1
ATOM 635 C CA . THR A 1 80 ? 0.317 4.013 11.859 1.00 97.88 80 THR A CA 1
ATOM 636 C C . THR A 1 80 ? 0.621 5.363 11.209 1.00 97.88 80 THR A C 1
ATOM 638 O O . THR A 1 80 ? 1.755 5.844 11.238 1.00 97.88 80 THR A O 1
ATOM 641 N N . PHE A 1 81 ? -0.416 5.984 10.655 1.00 97.38 81 PHE A N 1
ATOM 642 C CA . PHE A 1 81 ? -0.407 7.290 10.013 1.00 97.38 81 PHE A CA 1
ATOM 643 C C . PHE A 1 81 ? -1.644 8.090 10.417 1.00 97.38 81 PHE A C 1
ATOM 645 O O . PHE A 1 81 ? -2.707 7.523 10.671 1.00 97.38 81 PHE A O 1
ATOM 652 N N . GLN A 1 82 ? -1.527 9.415 10.400 1.00 96.81 82 GLN A N 1
ATOM 653 C CA . GLN A 1 82 ? -2.690 10.295 10.417 1.00 96.81 82 GLN A CA 1
ATOM 654 C C . GLN A 1 82 ? -3.160 10.529 8.986 1.00 96.81 82 GLN A C 1
ATOM 656 O O . GLN A 1 82 ? -2.356 10.823 8.101 1.00 96.81 82 GLN A O 1
ATOM 661 N N . ARG A 1 83 ? -4.471 10.436 8.744 1.00 93.31 83 ARG A N 1
ATOM 662 C CA . ARG A 1 83 ? -5.050 10.638 7.407 1.00 93.31 83 ARG A CA 1
ATOM 663 C C . ARG A 1 83 ? -4.680 11.985 6.791 1.00 93.31 83 ARG A C 1
ATOM 665 O O . ARG A 1 83 ? -4.423 12.038 5.593 1.00 93.31 83 ARG A O 1
ATOM 672 N N . ALA A 1 84 ? -4.644 13.044 7.597 1.00 95.00 84 ALA A N 1
ATOM 673 C CA . ALA A 1 84 ? -4.320 14.397 7.144 1.00 95.00 84 ALA A CA 1
ATOM 674 C C . ALA A 1 84 ? -2.884 14.536 6.603 1.00 95.00 84 ALA A C 1
ATOM 676 O O . ALA A 1 84 ? -2.633 15.410 5.776 1.00 95.00 84 ALA A O 1
ATOM 677 N N . ASP A 1 85 ? -1.972 13.651 7.015 1.00 95.31 85 ASP A N 1
ATOM 678 C CA . ASP A 1 85 ? -0.569 13.666 6.588 1.00 95.31 85 ASP A CA 1
ATOM 679 C C . ASP A 1 85 ? -0.340 12.876 5.289 1.00 95.31 85 ASP A C 1
ATOM 681 O O . ASP A 1 85 ? 0.772 12.850 4.753 1.00 95.31 85 ASP A O 1
ATOM 685 N N . LEU A 1 86 ? -1.373 12.197 4.774 1.00 93.88 86 LEU A N 1
ATOM 686 C CA . LEU A 1 86 ? -1.265 11.341 3.601 1.00 93.88 86 LEU A CA 1
ATOM 687 C C . LEU A 1 86 ? -1.831 12.002 2.344 1.00 93.88 86 LEU A C 1
ATOM 689 O O . LEU A 1 86 ? -2.948 12.512 2.294 1.00 93.88 86 LEU A O 1
ATOM 693 N N . SER A 1 87 ? -1.061 11.890 1.268 1.00 92.94 87 SER A N 1
ATOM 694 C CA . SER A 1 87 ? -1.448 12.303 -0.076 1.00 92.94 87 SER A CA 1
ATOM 695 C C . SER A 1 87 ? -2.244 11.180 -0.753 1.00 92.94 87 SER A C 1
ATOM 697 O O . SER A 1 87 ? -1.683 10.389 -1.504 1.00 92.94 87 SER A O 1
ATOM 699 N N . ILE A 1 88 ? -3.545 11.077 -0.476 1.00 91.44 88 ILE A N 1
ATOM 700 C CA . ILE A 1 88 ? -4.405 9.969 -0.945 1.00 91.44 88 ILE A CA 1
ATOM 701 C C . ILE A 1 88 ? -5.357 10.366 -2.084 1.00 91.44 88 ILE A C 1
ATOM 703 O O . ILE A 1 88 ? -5.573 11.549 -2.339 1.00 91.44 88 ILE A O 1
ATOM 707 N N . ASN A 1 89 ? -5.952 9.368 -2.746 1.00 87.56 89 ASN A N 1
ATOM 708 C CA . ASN A 1 89 ? -7.012 9.489 -3.761 1.00 87.56 89 ASN A CA 1
ATOM 709 C C . ASN A 1 89 ? -6.640 10.352 -4.980 1.00 87.56 89 ASN A C 1
ATOM 711 O O . ASN A 1 89 ? -7.485 11.025 -5.565 1.00 87.56 89 ASN A O 1
ATOM 715 N N . LYS A 1 90 ? -5.363 10.326 -5.370 1.00 87.88 90 LYS A N 1
ATOM 716 C CA . LYS A 1 90 ? -4.848 10.952 -6.593 1.00 87.88 90 LYS A CA 1
ATOM 717 C C . LYS A 1 90 ? -3.626 10.197 -7.115 1.00 87.88 90 LYS A C 1
ATOM 719 O O . LYS A 1 90 ? -2.953 9.513 -6.344 1.00 87.88 90 LYS A O 1
ATOM 724 N N . GLY A 1 91 ? -3.327 10.356 -8.403 1.00 88.88 91 GLY A N 1
ATOM 725 C CA . GLY A 1 91 ? -2.070 9.885 -8.989 1.00 88.88 91 GLY A CA 1
ATOM 726 C C . GLY A 1 91 ? -0.879 10.727 -8.526 1.00 88.88 91 GLY A C 1
ATOM 727 O O . GLY A 1 91 ? -0.974 11.957 -8.438 1.00 88.88 91 GLY A O 1
ATOM 728 N N . HIS A 1 92 ? 0.241 10.067 -8.250 1.00 92.62 92 HIS A N 1
ATOM 729 C CA . HIS A 1 92 ? 1.488 10.692 -7.814 1.00 92.62 92 HIS A CA 1
ATOM 730 C C . HIS A 1 92 ? 2.466 10.858 -8.975 1.00 92.62 92 HIS A C 1
ATOM 732 O O . HIS A 1 92 ? 2.480 10.085 -9.925 1.00 92.62 92 HIS A O 1
ATOM 738 N N . THR A 1 93 ? 3.313 11.879 -8.916 1.00 95.56 93 THR A N 1
ATOM 739 C CA . THR A 1 93 ? 4.536 11.929 -9.725 1.00 95.56 93 THR A CA 1
ATOM 740 C C . THR A 1 93 ? 5.549 10.915 -9.201 1.00 95.56 93 THR A C 1
ATOM 742 O O . THR A 1 93 ? 5.460 10.436 -8.070 1.00 95.56 93 THR A O 1
ATOM 745 N N . LYS A 1 94 ? 6.579 10.623 -9.997 1.00 95.69 94 LYS A N 1
ATOM 746 C CA . LYS A 1 94 ? 7.630 9.669 -9.624 1.00 95.69 94 LYS A CA 1
ATOM 747 C C . LYS A 1 94 ? 8.311 10.018 -8.299 1.00 95.69 94 LYS A C 1
ATOM 749 O O . LYS A 1 94 ? 8.599 9.137 -7.495 1.00 95.69 94 LYS A O 1
ATOM 754 N N . GLN A 1 95 ? 8.574 11.305 -8.069 1.00 97.06 95 GLN A N 1
ATOM 755 C CA . GLN A 1 95 ? 9.209 11.779 -6.840 1.00 97.06 95 GLN A CA 1
ATOM 756 C C . GLN A 1 95 ? 8.268 11.669 -5.636 1.00 97.06 95 GLN A C 1
ATOM 758 O O . GLN A 1 95 ? 8.698 11.222 -4.575 1.00 97.06 95 GLN A O 1
ATOM 763 N N . GLU A 1 96 ? 6.991 12.023 -5.805 1.00 96.94 96 GLU A N 1
ATOM 764 C CA . GLU A 1 96 ? 5.977 11.859 -4.758 1.00 96.94 96 GLU A CA 1
ATOM 765 C C . GLU A 1 96 ? 5.785 10.381 -4.392 1.00 96.94 96 GLU A C 1
ATOM 767 O O . GLU A 1 96 ? 5.769 10.053 -3.210 1.00 96.94 96 GLU A O 1
ATOM 772 N N . ALA A 1 97 ? 5.713 9.483 -5.382 1.00 95.69 97 ALA A N 1
ATOM 773 C CA . ALA A 1 97 ? 5.554 8.046 -5.165 1.00 95.69 97 ALA A CA 1
ATOM 774 C C . ALA A 1 97 ? 6.741 7.444 -4.392 1.00 95.69 97 ALA A C 1
ATOM 776 O O . ALA A 1 97 ? 6.533 6.749 -3.398 1.00 95.69 97 ALA A O 1
ATOM 777 N N . LYS A 1 98 ? 7.985 7.783 -4.774 1.00 96.38 98 LYS A N 1
ATOM 778 C CA . LYS A 1 98 ? 9.203 7.352 -4.056 1.00 96.38 98 LYS A CA 1
ATOM 779 C C . LYS A 1 98 ? 9.248 7.819 -2.603 1.00 96.38 98 LYS A C 1
ATOM 781 O O . LYS A 1 98 ? 9.853 7.151 -1.773 1.00 96.38 98 LYS A O 1
ATOM 786 N N . GLY A 1 99 ? 8.666 8.980 -2.311 1.00 96.56 99 GLY A N 1
ATOM 787 C CA . GLY A 1 99 ? 8.613 9.548 -0.966 1.00 96.56 99 GLY A CA 1
ATOM 788 C C . GLY A 1 99 ? 7.358 9.174 -0.177 1.00 96.56 99 GLY A C 1
ATOM 789 O O . GLY A 1 99 ? 7.217 9.616 0.962 1.00 96.56 99 GLY A O 1
ATOM 790 N N . HIS A 1 100 ? 6.424 8.411 -0.754 1.00 96.81 100 HIS A N 1
ATOM 791 C CA . HIS A 1 100 ? 5.120 8.212 -0.136 1.00 96.81 100 HIS A CA 1
ATOM 792 C C . HIS A 1 100 ? 5.212 7.236 1.053 1.00 96.81 100 HIS A C 1
ATOM 794 O O . HIS A 1 100 ? 5.589 6.073 0.877 1.00 96.81 100 HIS A O 1
ATOM 800 N N . PRO A 1 101 ? 4.799 7.640 2.267 1.00 96.88 101 PRO A N 1
ATOM 801 C CA . PRO A 1 101 ? 5.062 6.869 3.481 1.00 96.88 101 PRO A CA 1
ATOM 802 C C . PRO A 1 101 ? 4.325 5.520 3.545 1.00 96.88 101 PRO A C 1
ATOM 804 O O . PRO A 1 101 ? 4.866 4.569 4.107 1.00 96.88 101 PRO A O 1
ATOM 807 N N . VAL A 1 102 ? 3.132 5.411 2.944 1.00 96.00 102 VAL A N 1
ATOM 808 C CA . VAL A 1 102 ? 2.399 4.130 2.826 1.00 96.00 102 VAL A CA 1
ATOM 809 C C . VAL A 1 102 ? 3.113 3.166 1.880 1.00 96.00 102 VAL A C 1
ATOM 811 O O . VAL A 1 102 ? 3.391 2.037 2.265 1.00 96.00 102 VAL A O 1
ATOM 814 N N . TRP A 1 103 ? 3.501 3.620 0.683 1.00 95.56 103 TRP A N 1
ATOM 815 C CA . TRP A 1 103 ? 4.280 2.801 -0.245 1.00 95.56 103 TRP A CA 1
ATOM 816 C C . TRP A 1 103 ? 5.604 2.343 0.370 1.00 95.56 103 TRP A C 1
ATOM 818 O O . TRP A 1 103 ? 6.017 1.205 0.173 1.00 95.56 103 TRP A O 1
ATOM 828 N N . GLN A 1 104 ? 6.245 3.205 1.161 1.00 96.81 104 GLN A N 1
ATOM 829 C CA . GLN A 1 104 ? 7.466 2.864 1.883 1.00 96.81 104 GLN A CA 1
ATOM 830 C C . GLN A 1 104 ? 7.235 1.800 2.965 1.00 96.81 104 GLN A C 1
ATOM 832 O O . GLN A 1 104 ? 8.123 0.980 3.194 1.00 96.81 104 GLN A O 1
ATOM 837 N N . ALA A 1 105 ? 6.078 1.812 3.633 1.00 95.44 105 ALA A N 1
ATOM 838 C CA . ALA A 1 105 ? 5.713 0.798 4.622 1.00 95.44 105 ALA A CA 1
ATOM 839 C C . ALA A 1 105 ? 5.432 -0.565 3.973 1.00 95.44 105 ALA A C 1
ATOM 841 O O . ALA A 1 105 ? 5.858 -1.582 4.507 1.00 95.44 105 ALA A O 1
ATOM 842 N N . GLU A 1 106 ? 4.773 -0.567 2.815 1.00 93.81 106 GLU A N 1
ATOM 843 C CA . GLU A 1 106 ? 4.402 -1.784 2.082 1.00 93.81 106 GLU A CA 1
ATOM 844 C C . GLU A 1 106 ? 5.580 -2.424 1.343 1.00 93.81 106 GLU A C 1
ATOM 846 O O . GLU A 1 106 ? 5.784 -3.637 1.375 1.00 93.81 106 GLU A O 1
ATOM 851 N N . LEU A 1 107 ? 6.383 -1.608 0.658 1.00 95.94 107 LEU A N 1
ATOM 852 C CA . LEU A 1 107 ? 7.404 -2.108 -0.263 1.00 95.94 107 LEU A CA 1
ATOM 853 C C . LEU A 1 107 ? 8.823 -2.013 0.289 1.00 95.94 107 LEU A C 1
ATOM 855 O O . LEU A 1 107 ? 9.707 -2.688 -0.235 1.00 95.94 107 LEU A O 1
ATOM 859 N N . GLY A 1 108 ? 9.070 -1.218 1.332 1.00 96.06 108 GLY A N 1
ATOM 860 C CA . GLY A 1 108 ? 10.401 -1.103 1.920 1.00 96.06 108 GLY A CA 1
ATOM 861 C C . GLY A 1 108 ? 11.454 -0.665 0.895 1.00 96.06 108 GLY A C 1
ATOM 862 O O . GLY A 1 108 ? 11.310 0.342 0.202 1.00 96.06 108 GLY A O 1
ATOM 863 N N . ASP A 1 109 ? 12.516 -1.452 0.793 1.00 97.25 109 ASP A N 1
ATOM 864 C CA . ASP A 1 109 ? 13.617 -1.300 -0.161 1.00 97.25 109 ASP A CA 1
ATOM 865 C C . ASP A 1 109 ? 13.210 -1.484 -1.636 1.00 97.25 109 ASP A C 1
ATOM 867 O O . ASP A 1 109 ? 13.860 -0.930 -2.524 1.00 97.25 109 ASP A O 1
ATOM 871 N N . LEU A 1 110 ? 12.109 -2.188 -1.925 1.00 97.38 110 LEU A N 1
ATOM 872 C CA . LEU A 1 110 ? 11.638 -2.393 -3.300 1.00 97.38 110 LEU A CA 1
ATOM 873 C C . LEU A 1 110 ? 10.939 -1.171 -3.891 1.00 97.38 110 LEU A C 1
ATOM 875 O O . LEU A 1 110 ? 10.742 -1.123 -5.107 1.00 97.38 110 LEU A O 1
ATOM 879 N N . LEU A 1 111 ? 10.572 -0.177 -3.075 1.00 97.50 111 LEU A N 1
ATOM 880 C CA . LEU A 1 111 ? 9.838 0.997 -3.549 1.00 97.50 111 LEU A CA 1
ATOM 881 C C . LEU A 1 111 ? 10.567 1.704 -4.698 1.00 97.50 111 LEU A C 1
ATOM 883 O O . LEU A 1 111 ? 9.939 2.094 -5.684 1.00 97.50 111 LEU A O 1
ATOM 887 N N . GLY A 1 112 ? 11.892 1.832 -4.600 1.00 97.69 112 GLY A N 1
ATOM 888 C CA . GLY A 1 112 ? 12.707 2.457 -5.639 1.00 97.69 112 GLY A CA 1
ATOM 889 C C . GLY A 1 112 ? 12.552 1.753 -6.987 1.00 9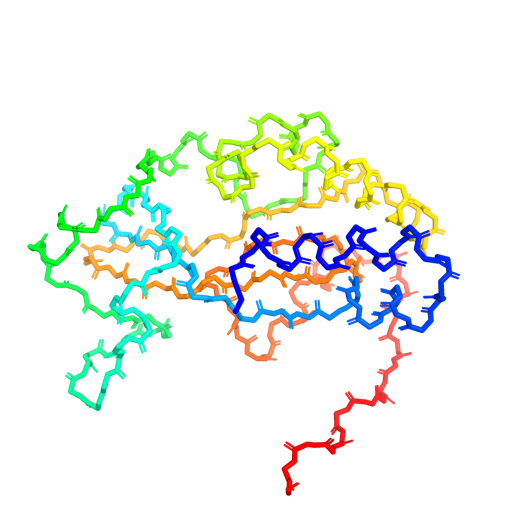7.69 112 GLY A C 1
ATOM 890 O O . GLY A 1 112 ? 12.166 2.391 -7.964 1.00 97.69 112 GLY A O 1
ATOM 891 N N . LEU A 1 113 ? 12.789 0.439 -7.017 1.00 97.62 113 LEU A N 1
ATOM 892 C CA . LEU A 1 113 ? 12.694 -0.383 -8.229 1.00 97.62 113 LEU A CA 1
ATOM 893 C C . LEU A 1 113 ? 11.265 -0.439 -8.777 1.00 97.62 113 LEU A C 1
ATOM 895 O O . LEU A 1 113 ? 11.062 -0.276 -9.977 1.00 97.62 113 LEU A O 1
ATOM 899 N N . CYS A 1 114 ? 10.277 -0.605 -7.896 1.00 96.00 114 CYS A N 1
ATOM 900 C CA . CYS A 1 114 ? 8.865 -0.598 -8.262 1.00 96.00 114 CYS A CA 1
ATOM 901 C C . CYS A 1 114 ? 8.480 0.713 -8.954 1.00 96.00 114 CYS A C 1
ATOM 903 O O . CYS A 1 114 ? 7.884 0.700 -10.027 1.00 96.00 114 CYS A O 1
ATOM 905 N N . THR A 1 115 ? 8.887 1.847 -8.380 1.00 96.31 115 THR A N 1
ATOM 906 C CA . THR A 1 115 ? 8.577 3.166 -8.936 1.00 96.31 115 THR A CA 1
ATOM 907 C C . THR A 1 115 ? 9.258 3.382 -10.287 1.00 96.31 115 THR A C 1
ATOM 909 O O . THR A 1 115 ? 8.648 3.918 -11.206 1.00 96.31 115 THR A O 1
ATOM 912 N N . GLU A 1 116 ? 10.516 2.963 -10.448 1.00 96.12 116 GLU A N 1
ATOM 913 C CA . GLU A 1 116 ? 11.197 3.023 -11.749 1.00 96.12 116 GLU A CA 1
ATOM 914 C C . GLU A 1 116 ? 10.445 2.221 -12.816 1.00 96.12 116 GLU A C 1
ATOM 916 O O . GLU A 1 116 ? 10.116 2.761 -13.872 1.00 96.12 116 GLU A O 1
ATOM 921 N N . MET A 1 117 ? 10.116 0.967 -12.503 1.00 95.12 117 MET A N 1
ATOM 922 C CA . MET A 1 117 ? 9.391 0.062 -13.391 1.00 95.12 117 MET A CA 1
ATOM 923 C C . MET A 1 117 ? 8.013 0.620 -13.771 1.00 95.12 117 MET A C 1
ATOM 925 O O . MET A 1 117 ? 7.705 0.735 -14.954 1.00 95.12 117 MET A O 1
ATOM 929 N N . VAL A 1 118 ? 7.188 1.001 -12.789 1.00 93.69 118 VAL A N 1
ATOM 930 C CA . VAL A 1 118 ? 5.821 1.495 -13.025 1.00 93.69 118 VAL A CA 1
ATOM 931 C C . VAL A 1 118 ? 5.822 2.734 -13.918 1.00 93.69 118 VAL A C 1
ATOM 933 O O . VAL A 1 118 ? 4.994 2.832 -14.819 1.00 93.69 118 VAL A O 1
ATOM 936 N N . PHE A 1 119 ? 6.744 3.674 -13.702 1.00 93.69 119 PHE A N 1
ATOM 937 C CA . PHE A 1 119 ? 6.805 4.887 -14.518 1.00 93.69 119 PHE A CA 1
ATOM 938 C C . PHE A 1 119 ? 7.394 4.637 -15.906 1.00 93.69 119 PHE A C 1
ATOM 940 O O . PHE A 1 119 ? 6.932 5.253 -16.863 1.00 93.69 119 PHE A O 1
ATOM 947 N N . ALA A 1 120 ? 8.371 3.737 -16.047 1.00 92.38 120 ALA A N 1
ATOM 948 C CA . ALA A 1 120 ? 8.889 3.356 -17.359 1.00 92.38 120 ALA A CA 1
ATOM 949 C C . ALA A 1 120 ? 7.790 2.711 -18.219 1.00 92.38 120 ALA A C 1
ATOM 951 O O . ALA A 1 120 ? 7.543 3.151 -19.343 1.00 92.38 120 ALA A O 1
ATOM 952 N N . GLU A 1 121 ? 7.072 1.737 -17.659 1.00 89.06 121 GLU A N 1
ATOM 953 C CA . GLU A 1 121 ? 5.993 1.030 -18.351 1.00 89.06 121 GLU A CA 1
ATOM 954 C C . GLU A 1 121 ? 4.758 1.912 -18.562 1.00 89.06 121 GLU A C 1
ATOM 956 O O . GLU A 1 121 ? 4.188 1.935 -19.652 1.00 89.06 121 GLU A O 1
ATOM 961 N N . GLY A 1 122 ? 4.388 2.723 -17.568 1.00 87.94 122 GLY A N 1
ATOM 962 C CA . GLY A 1 122 ? 3.306 3.700 -17.684 1.00 87.94 122 GLY A CA 1
ATOM 963 C C . GLY A 1 122 ? 3.572 4.743 -18.772 1.00 87.94 122 GLY A C 1
ATOM 964 O O . GLY A 1 122 ? 2.671 5.086 -19.540 1.00 87.94 122 GLY A O 1
ATOM 965 N N . LYS A 1 123 ? 4.823 5.207 -18.902 1.00 88.19 123 LYS A N 1
ATOM 966 C CA . LYS A 1 123 ? 5.222 6.118 -19.978 1.00 88.19 123 LYS A CA 1
ATOM 967 C C . LYS A 1 123 ? 5.220 5.423 -21.340 1.00 88.19 123 LYS A C 1
ATOM 969 O O . LYS A 1 123 ? 4.727 6.015 -22.297 1.00 88.19 123 LYS A O 1
ATOM 974 N N . ARG A 1 124 ? 5.734 4.188 -21.422 1.00 85.19 124 ARG A N 1
ATOM 975 C CA . ARG A 1 124 ? 5.790 3.375 -22.652 1.00 85.19 124 ARG A CA 1
ATOM 976 C C . ARG A 1 124 ? 4.397 3.064 -23.202 1.00 85.19 124 ARG A C 1
ATOM 978 O O . ARG A 1 124 ? 4.183 3.222 -24.398 1.00 85.19 124 ARG A O 1
ATOM 985 N N . GLY A 1 125 ? 3.475 2.629 -22.344 1.00 82.56 125 GLY A N 1
ATOM 986 C CA . GLY A 1 125 ? 2.140 2.182 -22.750 1.00 82.56 125 GLY A CA 1
ATOM 987 C C . GLY A 1 125 ? 1.097 3.295 -22.858 1.00 82.56 125 GLY A C 1
ATOM 988 O O . GLY A 1 125 ? 0.230 3.227 -23.723 1.00 82.56 125 GLY A O 1
ATOM 989 N N . TYR A 1 126 ? 1.179 4.319 -22.000 1.00 81.81 126 TYR A N 1
ATOM 990 C CA . TYR A 1 126 ? 0.082 5.279 -21.796 1.00 81.81 126 TYR A CA 1
ATOM 991 C C . TYR A 1 126 ? 0.529 6.746 -21.799 1.00 81.81 126 TYR A C 1
ATOM 993 O O . TYR A 1 126 ? -0.283 7.643 -21.592 1.00 81.81 126 TYR A O 1
ATOM 1001 N N . GLY A 1 127 ? 1.825 7.022 -21.978 1.00 83.62 127 GLY A N 1
ATOM 1002 C CA . GLY A 1 127 ? 2.358 8.385 -21.975 1.00 83.62 127 GLY A CA 1
ATOM 1003 C C . GLY A 1 127 ? 2.257 9.119 -20.632 1.00 83.62 127 GLY A C 1
ATOM 1004 O O . GLY A 1 127 ? 2.557 10.314 -20.595 1.00 83.62 127 GLY A O 1
ATOM 1005 N N . SER A 1 128 ? 1.881 8.430 -19.547 1.00 80.88 128 SER A N 1
ATOM 1006 C CA . SER A 1 128 ? 1.529 9.064 -18.274 1.00 80.88 128 SER A CA 1
ATOM 1007 C C . SER A 1 128 ? 2.731 9.647 -17.524 1.00 80.88 128 SER A C 1
ATOM 1009 O O . SER A 1 128 ? 3.777 9.013 -17.399 1.00 80.88 128 SER A O 1
ATOM 1011 N N . GLU A 1 129 ? 2.544 10.847 -16.968 1.00 87.75 129 GLU A N 1
ATOM 1012 C CA . GLU A 1 129 ? 3.494 11.537 -16.077 1.00 87.75 129 GLU A CA 1
ATOM 1013 C C . GLU A 1 129 ? 3.189 11.311 -14.589 1.00 87.75 129 GLU A C 1
ATOM 1015 O O . GLU A 1 129 ? 4.010 11.607 -13.716 1.00 87.75 129 GLU A O 1
ATOM 1020 N N . LYS A 1 130 ? 1.990 10.801 -14.288 1.00 90.56 130 LYS A N 1
ATOM 1021 C CA . LYS A 1 130 ? 1.556 10.456 -12.937 1.00 90.56 130 LYS A CA 1
ATOM 1022 C C . LYS A 1 130 ? 1.135 9.000 -12.901 1.00 90.56 130 LYS A C 1
ATOM 1024 O O . LYS A 1 130 ? 0.280 8.561 -13.663 1.00 90.56 130 LYS A O 1
ATOM 1029 N N . ALA A 1 131 ? 1.739 8.254 -12.001 1.00 88.06 131 ALA A N 1
ATOM 1030 C CA . ALA A 1 131 ? 1.458 6.852 -11.805 1.00 88.06 131 ALA A CA 1
ATOM 1031 C C . ALA A 1 131 ? 1.608 6.535 -10.325 1.00 88.06 131 ALA A C 1
ATOM 1033 O O . ALA A 1 131 ? 2.272 7.244 -9.575 1.00 88.06 131 ALA A O 1
ATOM 1034 N N . MET A 1 132 ? 0.996 5.434 -9.923 1.00 92.94 132 MET A N 1
ATOM 1035 C CA . MET A 1 132 ? 0.851 5.053 -8.528 1.00 92.94 132 MET A CA 1
ATOM 1036 C C . MET A 1 132 ? -0.066 5.979 -7.728 1.00 92.94 132 MET A C 1
ATOM 1038 O O . MET A 1 132 ? -0.042 7.202 -7.852 1.00 92.94 132 MET A O 1
ATOM 1042 N N . SER A 1 133 ? -0.911 5.367 -6.911 1.00 91.94 133 SER A N 1
ATOM 1043 C CA . SER A 1 133 ? -1.848 6.071 -6.040 1.00 91.94 133 SER A CA 1
ATOM 1044 C C . SER A 1 133 ? -2.087 5.266 -4.769 1.00 91.94 133 SER A C 1
ATOM 1046 O O . SER A 1 133 ? -1.956 4.044 -4.752 1.00 91.94 133 SER A O 1
ATOM 1048 N N . ILE A 1 134 ? -2.446 5.954 -3.692 1.00 92.00 134 ILE A N 1
ATOM 1049 C CA . ILE A 1 134 ? -2.970 5.328 -2.478 1.00 92.00 134 ILE A CA 1
ATOM 1050 C C . ILE A 1 134 ? -4.426 5.756 -2.370 1.00 92.00 134 ILE A C 1
ATOM 1052 O O . ILE A 1 134 ? -4.711 6.930 -2.132 1.00 92.00 134 ILE A O 1
ATOM 1056 N N . CYS A 1 135 ? -5.338 4.826 -2.618 1.00 90.38 135 CYS A N 1
ATOM 1057 C CA . CYS A 1 135 ? -6.769 5.069 -2.668 1.00 90.38 135 CYS A CA 1
ATOM 1058 C C . CYS A 1 135 ? -7.410 4.510 -1.398 1.00 90.38 135 CYS A C 1
ATOM 1060 O O . CYS A 1 135 ? -7.567 3.298 -1.260 1.00 90.38 135 CYS A O 1
ATOM 1062 N N . LEU A 1 136 ? -7.736 5.404 -0.465 1.00 89.00 136 LEU A N 1
ATOM 1063 C CA . LEU A 1 136 ? -8.308 5.050 0.830 1.00 89.00 136 LEU A CA 1
ATOM 1064 C C . LEU A 1 136 ? -9.711 5.628 0.971 1.00 89.00 136 LEU A C 1
ATOM 1066 O O . LEU A 1 136 ? -10.005 6.753 0.549 1.00 89.00 136 LEU A O 1
ATOM 1070 N N . GLY A 1 137 ? -10.559 4.876 1.657 1.00 83.75 137 GLY A N 1
ATOM 1071 C CA . GLY A 1 137 ? -11.909 5.237 2.002 1.00 83.75 137 GLY A CA 1
ATOM 1072 C C . GLY A 1 137 ? -11.999 6.479 2.880 1.00 83.75 137 GLY A C 1
ATOM 1073 O O . GLY A 1 137 ? -11.020 7.046 3.378 1.00 83.75 137 GLY A O 1
ATOM 1074 N N . LYS A 1 138 ? -13.247 6.896 3.090 1.00 86.00 138 LYS A N 1
ATOM 1075 C CA . LYS A 1 138 ? -13.590 7.953 4.041 1.00 86.00 138 LYS A CA 1
ATOM 1076 C C . LYS A 1 138 ? -13.194 7.535 5.465 1.00 86.00 138 LYS A C 1
ATOM 1078 O O . LYS A 1 138 ? -12.985 6.355 5.735 1.00 86.00 138 LYS A O 1
ATOM 1083 N N . ARG A 1 139 ? -13.113 8.525 6.356 1.00 88.31 139 ARG A N 1
ATOM 1084 C CA . ARG A 1 139 ? -12.984 8.341 7.808 1.00 88.31 139 ARG A CA 1
ATOM 1085 C C . ARG A 1 139 ? -14.002 7.307 8.306 1.00 88.31 139 ARG A C 1
ATOM 1087 O O . ARG A 1 139 ? -15.152 7.338 7.863 1.00 88.31 139 ARG A O 1
ATOM 1094 N N . GLN A 1 140 ? -13.575 6.420 9.200 1.00 88.50 140 GLN A N 1
ATOM 1095 C CA . GLN A 1 140 ? -14.433 5.406 9.816 1.00 88.50 140 GLN A CA 1
ATOM 1096 C C . GLN A 1 140 ? -14.514 5.690 11.316 1.00 88.50 140 GLN A C 1
ATOM 1098 O O . GLN A 1 140 ? -13.486 5.748 11.983 1.00 88.50 140 GLN A O 1
ATOM 1103 N N . GLU A 1 141 ? -15.722 5.895 11.848 1.00 88.19 141 GLU A N 1
ATOM 1104 C CA . GLU A 1 141 ? -15.906 6.180 13.285 1.00 88.19 141 GLU A CA 1
ATOM 1105 C C . GLU A 1 141 ? -15.620 4.966 14.167 1.00 88.19 141 GLU A C 1
ATOM 1107 O O . GLU A 1 141 ? -15.243 5.116 15.324 1.00 88.19 141 GLU A O 1
ATOM 1112 N N . LYS A 1 142 ? -15.832 3.765 13.627 1.00 92.12 142 LYS A N 1
ATOM 1113 C CA . LYS A 1 142 ? -15.542 2.503 14.302 1.00 92.12 142 LYS A CA 1
ATOM 1114 C C . LYS A 1 142 ? -14.256 1.908 13.742 1.00 92.12 142 LYS A C 1
ATOM 1116 O O . LYS A 1 142 ? -13.985 2.110 12.552 1.00 92.12 142 LYS A O 1
ATOM 1121 N N . PRO A 1 143 ? -13.515 1.130 14.545 1.00 96.38 143 PRO A N 1
ATOM 1122 C CA . PRO A 1 143 ? -12.396 0.382 14.027 1.00 96.38 143 PRO A CA 1
ATOM 1123 C C . PRO A 1 143 ? -12.823 -0.579 12.914 1.00 96.38 143 PRO A C 1
ATOM 1125 O O . PRO A 1 143 ? -13.746 -1.374 13.088 1.00 96.38 143 PRO A O 1
ATOM 1128 N N . MET A 1 144 ? -12.177 -0.491 11.755 1.00 95.38 144 MET A N 1
ATOM 1129 C CA . MET A 1 144 ? -12.497 -1.321 10.587 1.00 95.38 144 MET A CA 1
ATOM 1130 C C . MET A 1 144 ? -11.227 -1.784 9.895 1.00 95.38 144 MET A C 1
ATOM 1132 O O . MET A 1 144 ? -10.283 -1.009 9.789 1.00 95.38 144 MET A O 1
ATOM 1136 N N . LEU A 1 145 ? -11.225 -3.012 9.384 1.00 94.62 145 LEU A N 1
ATOM 1137 C CA . LEU A 1 145 ? -10.143 -3.608 8.607 1.00 94.62 145 LEU A CA 1
ATOM 1138 C C . LEU A 1 145 ? -10.597 -3.849 7.170 1.00 94.62 145 LEU A C 1
ATOM 1140 O O . LEU A 1 145 ? -11.615 -4.495 6.941 1.00 94.62 145 LEU A O 1
ATOM 1144 N N . HIS A 1 146 ? -9.835 -3.362 6.203 1.00 93.06 146 HIS A N 1
ATOM 1145 C CA . HIS A 1 146 ? -10.076 -3.570 4.782 1.00 93.06 146 HIS A CA 1
ATOM 1146 C C . HIS A 1 146 ? -8.873 -4.277 4.161 1.00 93.06 146 HIS A C 1
ATOM 1148 O O . HIS A 1 146 ? -7.729 -3.926 4.454 1.00 93.06 146 HIS A O 1
ATOM 1154 N N . ALA A 1 147 ? -9.131 -5.245 3.284 1.00 91.19 147 ALA A N 1
ATOM 1155 C CA . ALA A 1 147 ? -8.091 -5.843 2.458 1.00 91.19 147 ALA A CA 1
ATOM 1156 C C . ALA A 1 147 ? -7.529 -4.812 1.478 1.00 91.19 147 ALA A C 1
ATOM 1158 O O . ALA A 1 147 ? -8.284 -4.009 0.920 1.00 91.19 147 ALA A O 1
ATOM 1159 N N . PHE A 1 148 ? -6.225 -4.872 1.224 1.00 90.06 148 PHE A N 1
ATOM 1160 C CA . PHE A 1 148 ? -5.642 -4.142 0.115 1.00 90.06 148 PHE A CA 1
ATOM 1161 C C . PHE A 1 148 ? -5.783 -4.891 -1.203 1.00 90.06 148 PHE A C 1
ATOM 1163 O O . PHE A 1 148 ? -5.647 -6.112 -1.306 1.00 90.06 148 PHE A O 1
ATOM 1170 N N . VAL A 1 149 ? -5.997 -4.103 -2.250 1.00 89.25 149 VAL A N 1
ATOM 1171 C CA . VAL A 1 149 ? -5.849 -4.537 -3.633 1.00 89.25 149 VAL A CA 1
ATOM 1172 C C . VAL A 1 149 ? -4.712 -3.756 -4.256 1.00 89.25 149 VAL A C 1
ATOM 1174 O O . VAL A 1 149 ? -4.710 -2.527 -4.220 1.00 89.25 149 VAL A O 1
ATOM 1177 N N . LEU A 1 150 ? -3.757 -4.462 -4.853 1.00 90.75 150 LEU A N 1
ATOM 1178 C CA . LEU A 1 150 ? -2.726 -3.859 -5.685 1.00 90.75 150 LEU A CA 1
ATOM 1179 C C . LEU A 1 150 ? -3.204 -3.849 -7.141 1.00 90.75 150 LEU A C 1
ATOM 1181 O O . LEU A 1 150 ? -3.348 -4.902 -7.765 1.00 90.75 150 LEU A O 1
ATOM 1185 N N . GLY A 1 151 ? -3.461 -2.660 -7.682 1.00 86.06 151 GLY A N 1
ATOM 1186 C CA . GLY A 1 151 ? -3.950 -2.481 -9.048 1.00 86.06 151 GLY A CA 1
ATOM 1187 C C . GLY A 1 151 ? -2.872 -2.588 -10.121 1.00 86.06 151 GLY A C 1
ATOM 1188 O O . GLY A 1 151 ? -1.672 -2.460 -9.851 1.00 86.06 151 GLY A O 1
ATOM 1189 N N . GLY A 1 152 ? -3.321 -2.847 -11.349 1.00 84.44 152 GLY A N 1
ATOM 1190 C CA . GLY A 1 152 ? -2.492 -2.887 -12.555 1.00 84.44 152 GLY A CA 1
ATOM 1191 C C . GLY A 1 152 ? -2.160 -1.500 -13.119 1.00 84.44 152 GLY A C 1
ATOM 1192 O O . GLY A 1 152 ? -2.536 -0.479 -12.559 1.00 84.44 152 GLY A O 1
ATOM 1193 N N . LEU A 1 153 ? -1.445 -1.450 -14.244 1.00 75.81 153 LEU A N 1
ATOM 1194 C CA . LEU A 1 153 ? -0.974 -0.217 -14.883 1.00 75.81 153 LEU A CA 1
ATOM 1195 C C . LEU A 1 153 ? -1.982 0.475 -15.808 1.00 75.81 153 LEU A C 1
ATOM 1197 O O . LEU A 1 153 ? -1.705 1.606 -16.194 1.00 75.81 153 LEU A O 1
ATOM 1201 N N . GLY A 1 154 ? -3.137 -0.131 -16.113 1.00 53.31 154 GLY A N 1
ATOM 1202 C CA . GLY A 1 154 ? -4.126 0.381 -17.084 1.00 53.31 154 GLY A CA 1
ATOM 1203 C C . GLY A 1 154 ? -4.647 1.811 -16.847 1.00 53.31 154 GLY A C 1
ATOM 1204 O O . GLY A 1 154 ? -5.218 2.403 -17.754 1.00 53.31 154 GLY A O 1
ATOM 1205 N N . GLY A 1 155 ? -4.394 2.382 -15.664 1.00 46.84 155 GLY A N 1
ATOM 1206 C CA . GLY A 1 155 ? -4.495 3.817 -15.354 1.00 46.84 155 GLY A CA 1
ATOM 1207 C C . GLY A 1 155 ? -3.510 4.269 -14.256 1.00 46.84 155 GLY A C 1
ATOM 1208 O O . GLY A 1 155 ? -3.674 5.341 -13.677 1.00 46.84 155 GLY A O 1
ATOM 1209 N N . GLY A 1 156 ? -2.495 3.444 -13.949 1.00 55.56 156 GLY A N 1
ATOM 1210 C CA . GLY A 1 156 ? -1.556 3.586 -12.822 1.00 55.56 156 GLY A CA 1
ATOM 1211 C C . GLY A 1 156 ? -1.718 2.524 -11.713 1.00 55.56 156 GLY A C 1
ATOM 1212 O O . GLY A 1 156 ? -2.820 2.088 -11.416 1.00 55.56 156 GLY A O 1
ATOM 1213 N N . SER A 1 157 ? -0.613 2.121 -11.064 1.00 56.62 157 SER A N 1
ATOM 1214 C CA . SER A 1 157 ? -0.609 1.069 -10.020 1.00 56.62 157 SER A CA 1
ATOM 1215 C C . SER A 1 157 ? -1.034 1.589 -8.639 1.00 56.62 157 SER A C 1
ATOM 1217 O O . SER A 1 157 ? -0.201 2.117 -7.909 1.00 56.62 157 SER A O 1
ATOM 1219 N N . GLY A 1 158 ? -2.292 1.420 -8.240 1.00 62.88 158 GLY A N 1
ATOM 1220 C CA . GLY A 1 158 ? -2.775 1.862 -6.922 1.00 62.88 158 GLY A CA 1
ATOM 1221 C C . GLY A 1 158 ? -2.771 0.787 -5.826 1.00 62.88 158 GLY A C 1
ATOM 1222 O O . GLY A 1 158 ? -2.840 -0.399 -6.136 1.00 62.88 158 GLY A O 1
ATOM 1223 N N . LEU A 1 159 ? -2.742 1.197 -4.554 1.00 71.88 159 LEU A N 1
ATOM 1224 C CA . LEU A 1 159 ? -3.258 0.390 -3.434 1.00 71.88 159 LEU A CA 1
ATOM 1225 C C . LEU A 1 159 ? -4.656 0.886 -3.073 1.00 71.88 159 LEU A C 1
ATOM 1227 O O . LEU A 1 159 ? -4.827 2.079 -2.819 1.00 71.88 159 LEU A O 1
ATOM 1231 N N . PHE A 1 160 ? -5.635 -0.015 -3.055 1.00 77.12 160 PHE A N 1
ATOM 1232 C CA . PHE A 1 160 ? -7.048 0.307 -2.850 1.00 77.12 160 PHE A CA 1
ATOM 1233 C C . PHE A 1 160 ? -7.596 -0.427 -1.630 1.00 77.12 160 PHE A C 1
ATOM 1235 O O . PHE A 1 160 ? -7.403 -1.633 -1.510 1.00 77.12 160 PHE A O 1
ATOM 1242 N N . ASP A 1 161 ? -8.322 0.283 -0.768 1.00 63.28 161 ASP A N 1
ATOM 1243 C CA . ASP A 1 161 ? -9.088 -0.306 0.346 1.00 63.28 161 ASP A CA 1
ATOM 1244 C C . ASP A 1 161 ? -10.561 -0.584 -0.007 1.00 63.28 161 ASP A C 1
ATOM 1246 O O . ASP A 1 161 ? -11.327 -1.143 0.781 1.00 63.28 161 ASP A O 1
ATOM 1250 N N . LYS A 1 162 ? -10.981 -0.115 -1.183 1.00 58.34 162 LYS A N 1
ATOM 1251 C CA . LYS A 1 162 ? -12.321 -0.251 -1.738 1.00 58.34 162 LYS A CA 1
ATOM 1252 C C . LYS A 1 162 ? -12.194 -0.642 -3.195 1.00 58.34 162 LYS A C 1
ATOM 1254 O O . LYS A 1 162 ? -12.147 0.215 -4.070 1.00 58.34 162 LYS A O 1
ATOM 1259 N N . CYS A 1 163 ? -12.186 -1.937 -3.460 1.00 45.66 163 CYS A N 1
ATOM 1260 C CA . CYS A 1 163 ? -12.630 -2.411 -4.758 1.00 45.66 163 CYS A CA 1
ATOM 1261 C C . CYS A 1 163 ? -14.124 -2.687 -4.636 1.00 45.66 163 CYS A C 1
ATOM 1263 O O . CYS A 1 163 ? -14.523 -3.732 -4.131 1.00 45.66 163 CYS A O 1
ATOM 1265 N N . ASN A 1 164 ? -14.958 -1.753 -5.101 1.0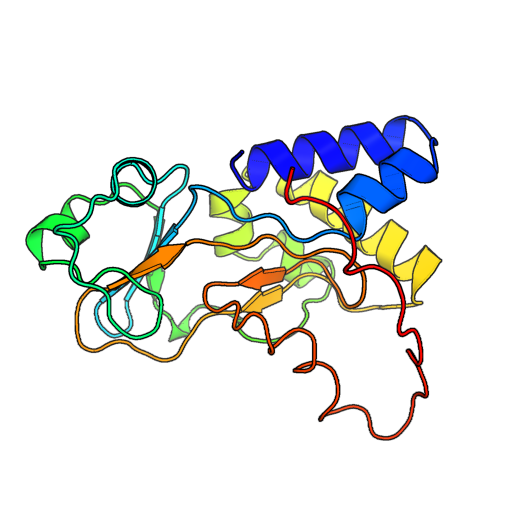0 38.44 164 ASN A N 1
ATOM 1266 C CA . ASN A 1 164 ? -16.216 -2.213 -5.671 1.00 38.44 164 ASN A CA 1
ATOM 1267 C C . ASN A 1 164 ? -15.817 -3.003 -6.926 1.00 38.44 164 ASN A C 1
ATOM 1269 O O . ASN A 1 164 ? -15.032 -2.483 -7.726 1.00 38.44 164 ASN A O 1
ATOM 1273 N N . LEU A 1 165 ? -16.313 -4.224 -7.113 1.00 33.75 165 LEU A N 1
ATOM 1274 C CA . LEU A 1 165 ? -16.099 -4.946 -8.374 1.00 33.75 165 LEU A CA 1
ATOM 1275 C C . LEU A 1 165 ? -16.615 -4.126 -9.582 1.00 33.75 165 LEU A C 1
ATOM 1277 O O . LEU A 1 165 ? -16.107 -4.299 -10.683 1.00 33.75 165 LEU A O 1
ATOM 1281 N N . ASP A 1 166 ? -17.486 -3.133 -9.348 1.00 30.55 166 ASP A N 1
ATOM 1282 C CA . ASP A 1 166 ? -17.975 -2.187 -10.365 1.00 30.55 166 ASP A CA 1
ATOM 1283 C C . ASP A 1 166 ? -17.142 -0.887 -10.501 1.00 30.55 166 ASP A C 1
ATOM 1285 O O . ASP A 1 166 ? -17.420 -0.047 -11.354 1.00 30.55 166 ASP A O 1
ATOM 1289 N N . SER A 1 167 ? -16.126 -0.661 -9.655 1.00 35.59 167 SER A N 1
ATOM 1290 C CA . SER A 1 167 ? -15.373 0.616 -9.590 1.00 35.59 167 SER A CA 1
ATOM 1291 C C . SER A 1 167 ? -14.140 0.709 -10.489 1.00 35.59 167 SER A C 1
ATOM 1293 O O . SER A 1 167 ? -13.422 1.709 -10.438 1.00 35.59 167 SER A O 1
ATOM 1295 N N . ILE A 1 168 ? -13.929 -0.263 -11.379 1.00 41.28 168 ILE A N 1
ATOM 1296 C CA . ILE A 1 168 ? -12.925 -0.146 -12.452 1.00 41.28 168 ILE A CA 1
ATOM 1297 C C . ILE A 1 168 ? -13.197 1.103 -13.332 1.00 41.28 168 ILE A C 1
ATOM 1299 O O . ILE A 1 168 ? -12.276 1.639 -13.939 1.00 41.28 168 ILE A O 1
ATOM 1303 N N . ASN A 1 169 ? -14.411 1.671 -13.275 1.00 35.56 169 ASN A N 1
ATOM 1304 C CA . ASN A 1 169 ? -14.807 2.883 -13.998 1.00 35.56 169 ASN A CA 1
ATOM 1305 C C . ASN A 1 169 ? -14.626 4.225 -13.256 1.00 35.56 169 ASN A C 1
ATOM 1307 O O . ASN A 1 169 ? -14.948 5.261 -13.836 1.00 35.56 169 ASN A O 1
ATOM 1311 N N . ILE A 1 170 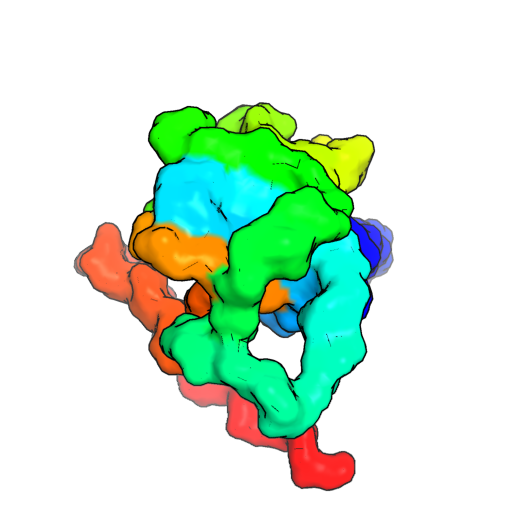? -14.085 4.289 -12.028 1.00 37.94 170 ILE A N 1
ATOM 1312 C CA . ILE A 1 170 ? -13.926 5.594 -11.327 1.00 37.94 170 ILE A CA 1
ATOM 1313 C C . ILE A 1 170 ? -12.840 6.487 -11.977 1.00 37.94 170 ILE A C 1
ATOM 1315 O O . ILE A 1 170 ? -12.738 7.673 -11.674 1.00 37.94 170 ILE A O 1
ATOM 1319 N N . TYR A 1 171 ? -12.083 5.982 -12.955 1.00 42.53 171 TYR A N 1
ATOM 1320 C CA . TYR A 1 171 ? -11.196 6.814 -13.778 1.00 42.53 171 TYR A CA 1
ATOM 1321 C C . TYR A 1 171 ? -11.887 7.492 -14.981 1.00 42.53 171 TYR A C 1
ATOM 1323 O O . TYR A 1 171 ? -11.210 8.191 -15.729 1.00 42.53 171 TYR A O 1
ATOM 1331 N N . SER A 1 172 ? -13.210 7.343 -15.159 1.00 40.44 172 SER A N 1
ATOM 1332 C CA . SER A 1 172 ? -13.936 7.894 -16.322 1.00 40.44 172 SER A CA 1
ATOM 1333 C C . SER A 1 172 ? -14.556 9.290 -16.135 1.00 40.44 172 SER A C 1
ATOM 1335 O O . SER A 1 172 ? -14.845 9.943 -17.128 1.00 40.44 172 SER A O 1
ATOM 1337 N N . GLU A 1 173 ? -14.712 9.814 -14.912 1.00 35.59 173 GLU A N 1
ATOM 1338 C CA . GLU A 1 173 ? -15.499 11.052 -14.696 1.00 35.59 173 GLU A CA 1
ATOM 1339 C C . GLU A 1 173 ? -14.676 12.348 -14.514 1.00 35.59 173 GLU A C 1
ATOM 1341 O O . GLU A 1 173 ? -15.224 13.383 -14.140 1.00 35.59 173 GLU A O 1
ATOM 1346 N N . GLN A 1 174 ? -13.361 12.343 -14.776 1.00 36.47 174 GLN A N 1
ATOM 1347 C CA . GLN A 1 174 ? -12.540 13.575 -14.738 1.00 36.47 174 GLN A CA 1
ATOM 1348 C C . GLN A 1 174 ? -11.673 13.836 -15.980 1.00 36.47 174 GLN A C 1
ATOM 1350 O O . GLN A 1 174 ? -10.845 14.746 -15.962 1.00 36.47 174 GLN A O 1
ATOM 1355 N N . TYR A 1 175 ? -11.889 13.109 -17.076 1.00 35.94 175 TYR A N 1
ATOM 1356 C CA . TYR A 1 175 ? -11.238 13.384 -18.359 1.00 35.94 175 TYR A CA 1
ATOM 1357 C C . TYR A 1 175 ? -12.261 13.343 -19.498 1.00 35.94 175 TYR A C 1
ATOM 1359 O O . TYR A 1 175 ? -12.372 12.351 -20.205 1.00 35.94 175 TYR A O 1
ATOM 1367 N N . ASP A 1 176 ? -12.963 14.457 -19.707 1.00 32.78 176 ASP A N 1
AT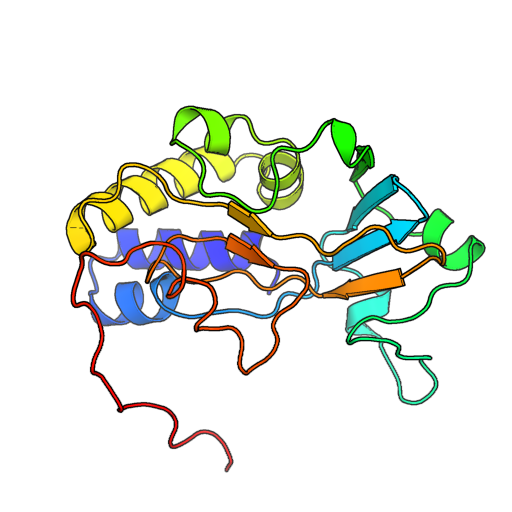OM 1368 C CA . ASP A 1 176 ? -13.902 14.667 -20.825 1.00 32.78 176 ASP A CA 1
ATOM 1369 C C . ASP A 1 176 ? -13.225 14.772 -22.214 1.00 32.78 176 ASP A C 1
ATOM 1371 O O . ASP A 1 176 ? -13.869 15.178 -23.173 1.00 32.78 176 ASP A O 1
ATOM 1375 N N . ASP A 1 177 ? -11.945 14.406 -22.371 1.00 31.94 177 ASP A N 1
ATOM 1376 C CA . ASP A 1 177 ? -11.212 14.662 -23.625 1.00 31.94 177 ASP A CA 1
ATOM 1377 C C . ASP A 1 177 ? -10.300 13.533 -24.137 1.00 31.94 177 ASP A C 1
ATOM 1379 O O . ASP A 1 177 ? -9.516 13.754 -25.061 1.00 31.94 177 ASP A O 1
ATOM 1383 N N . LEU A 1 178 ? -10.391 12.299 -23.625 1.00 30.38 178 LEU A N 1
ATOM 1384 C CA . LEU A 1 178 ? -9.654 11.174 -24.221 1.00 30.38 178 LEU A CA 1
ATOM 1385 C C . LEU A 1 178 ? -10.510 9.906 -24.320 1.00 30.38 178 LEU A C 1
ATOM 1387 O O . LEU A 1 178 ? -10.665 9.160 -23.359 1.00 30.38 178 LEU A O 1
ATOM 1391 N N . ASN A 1 179 ? -11.004 9.645 -25.535 1.00 32.22 179 ASN A N 1
ATOM 1392 C CA . ASN A 1 179 ? -11.491 8.343 -25.997 1.00 32.22 179 ASN A CA 1
ATOM 1393 C C . ASN A 1 179 ? -10.454 7.250 -25.688 1.00 32.22 179 ASN A C 1
ATOM 1395 O O . ASN A 1 179 ? -9.512 7.082 -26.463 1.00 32.22 179 ASN A O 1
ATOM 1399 N N . TYR A 1 180 ? -10.609 6.497 -24.599 1.00 34.84 180 TYR A N 1
ATOM 1400 C CA . TYR A 1 180 ? -9.812 5.294 -24.376 1.00 34.84 180 TYR A CA 1
ATOM 1401 C C . TYR A 1 180 ? -10.608 4.239 -23.587 1.00 34.84 180 TYR A C 1
ATOM 1403 O O . TYR A 1 180 ? -10.972 4.455 -22.435 1.00 34.84 180 TYR A O 1
ATOM 1411 N N . PHE A 1 181 ? -10.813 3.096 -24.257 1.00 34.34 181 PHE A N 1
ATOM 1412 C CA . PHE A 1 181 ? -11.465 1.835 -23.855 1.00 34.34 181 PHE A CA 1
ATOM 1413 C C . PHE A 1 181 ? -12.982 1.668 -24.070 1.00 34.34 181 PHE A C 1
ATOM 1415 O O . PHE A 1 181 ? -13.734 1.421 -23.135 1.00 34.34 181 PHE A O 1
ATOM 1422 N N . ASP A 1 182 ? -13.376 1.582 -25.346 1.00 29.45 182 ASP A N 1
ATOM 1423 C CA . ASP A 1 182 ? -14.184 0.436 -25.795 1.00 29.45 182 ASP A CA 1
ATOM 1424 C C . ASP A 1 182 ? -13.260 -0.793 -25.845 1.00 29.45 182 ASP A C 1
ATOM 1426 O O . ASP A 1 182 ? -12.406 -0.898 -26.723 1.00 29.45 182 ASP A O 1
ATOM 1430 N N . ASN A 1 183 ? -13.377 -1.698 -24.876 1.00 30.00 183 ASN A N 1
ATOM 1431 C CA . ASN A 1 183 ? -12.936 -3.088 -25.012 1.00 30.00 183 ASN A CA 1
ATOM 1432 C C . ASN A 1 183 ? -13.733 -3.950 -24.027 1.00 30.00 183 ASN A C 1
ATOM 1434 O O . ASN A 1 183 ? -13.246 -4.367 -22.977 1.00 30.00 183 ASN A O 1
ATOM 1438 N N . GLU A 1 184 ? -14.982 -4.229 -24.396 1.00 30.44 184 GLU A N 1
ATOM 1439 C CA . GLU A 1 184 ? -15.673 -5.436 -23.958 1.00 30.44 184 GLU A CA 1
ATOM 1440 C C . GLU A 1 184 ? -14.922 -6.670 -24.490 1.00 30.44 184 GLU A C 1
ATOM 1442 O O . GLU A 1 184 ? -15.136 -7.100 -25.619 1.00 30.44 184 GLU A O 1
ATOM 1447 N N . ALA A 1 185 ? -14.014 -7.242 -23.700 1.00 30.84 185 ALA A N 1
ATOM 1448 C CA . ALA A 1 185 ? -13.604 -8.644 -23.805 1.00 30.84 185 ALA A CA 1
ATOM 1449 C C . ALA A 1 185 ? -12.720 -9.014 -22.607 1.00 30.84 185 ALA A C 1
ATOM 1451 O O . ALA A 1 185 ? -11.854 -8.242 -22.217 1.00 30.84 185 ALA A O 1
ATOM 1452 N N . TYR A 1 186 ? -12.889 -10.238 -22.104 1.00 30.55 186 TYR A N 1
ATOM 1453 C CA . TYR A 1 186 ? -12.158 -10.882 -20.998 1.00 30.55 186 TYR A CA 1
ATOM 1454 C C . TYR A 1 186 ? -12.715 -10.703 -19.579 1.00 30.55 186 TYR A C 1
ATOM 1456 O O . TYR A 1 186 ? -11.998 -10.382 -18.640 1.00 30.55 186 TYR A O 1
ATOM 1464 N N . LEU A 1 187 ? -13.976 -11.102 -19.399 1.00 28.84 187 LEU A N 1
ATOM 1465 C CA . LEU A 1 187 ? -14.425 -11.785 -18.180 1.00 28.84 187 LEU A CA 1
ATOM 1466 C C . LEU A 1 187 ? -15.268 -13.008 -18.576 1.00 28.84 187 LEU A C 1
ATOM 1468 O O . LEU A 1 187 ? -16.479 -13.049 -18.399 1.00 28.84 187 LEU A O 1
ATOM 1472 N N . VAL A 1 188 ? -14.617 -14.018 -19.157 1.00 27.53 188 VAL A N 1
ATOM 1473 C CA . VAL A 1 188 ? -15.177 -15.373 -19.246 1.00 27.53 188 VAL A CA 1
ATOM 1474 C C . VAL A 1 188 ? -14.056 -16.365 -18.956 1.00 27.53 188 VAL A C 1
ATOM 1476 O O . VAL A 1 188 ? -13.096 -16.450 -19.715 1.00 27.53 188 VAL A O 1
ATOM 1479 N N . GLY A 1 189 ? -14.206 -17.129 -17.872 1.00 27.19 189 GLY A N 1
ATOM 1480 C CA . GLY A 1 189 ? -13.501 -18.400 -17.692 1.00 27.19 189 GLY A CA 1
ATOM 1481 C C . GLY A 1 189 ? -12.498 -18.462 -16.543 1.00 27.19 189 GLY A C 1
ATOM 1482 O O . GLY A 1 189 ? -11.300 -18.520 -16.786 1.00 27.19 189 GLY A O 1
ATOM 1483 N N . ALA A 1 190 ? -12.995 -18.551 -15.308 1.00 27.05 190 ALA A N 1
ATOM 1484 C CA . ALA A 1 190 ? -12.325 -19.288 -14.229 1.00 27.05 190 ALA A CA 1
ATOM 1485 C C . ALA A 1 190 ? -13.331 -19.661 -13.121 1.00 27.05 190 ALA A C 1
ATOM 1487 O O . ALA A 1 190 ? -13.176 -19.284 -11.964 1.00 27.05 190 ALA A O 1
ATOM 1488 N N . ILE A 1 191 ? -14.391 -20.385 -13.493 1.00 33.00 191 ILE A N 1
ATOM 1489 C CA . ILE A 1 191 ? -15.122 -21.265 -12.570 1.00 33.00 191 ILE A CA 1
ATOM 1490 C C . ILE A 1 191 ? -15.289 -22.605 -13.288 1.00 33.00 191 ILE A C 1
ATOM 1492 O O . ILE A 1 191 ? -16.240 -22.794 -14.044 1.00 33.00 191 ILE A O 1
ATOM 1496 N N . SER A 1 192 ? -14.314 -23.488 -13.079 1.00 31.44 192 SER A N 1
ATOM 1497 C CA . SER A 1 192 ? -14.431 -24.953 -13.083 1.00 31.44 192 SER A CA 1
ATOM 1498 C C . SER A 1 192 ? -13.100 -25.547 -12.649 1.00 31.44 192 SER A C 1
ATOM 1500 O O . SER A 1 192 ? -12.105 -25.245 -13.348 1.00 31.44 192 SER A O 1
#